Protein AF-0000000069505546 (afdb_homodimer)

Foldseek 3Di:
DPPVVVVVVVVVVPCLVVPPLVVLQDDDQDKDFDCADPVGHQDKFFAPQQQLDADPVRHGGRDIDRIDRPVSGGGHDPPPLSVLRRNPSPSNCCVVVVVVVD/DPPVVVVVVVVPVPCLVVPPLVVLQDDDQDKDFDCADPVGHQDKFFAPQQQLDADPVRHGGRDIDRIDRPVSGGGHDPPPLSVLRRNPSPSNCCVVVVVVVD

Structure (mmCIF, N/CA/C/O backbone):
data_AF-0000000069505546-model_v1
#
loop_
_entity.id
_entity.type
_entity.pdbx_description
1 polymer 'PiggyBac transposable element-derived protein 4 C-terminal zinc-finger domain-containing protein'
#
loop_
_atom_site.group_PDB
_atom_site.id
_atom_site.type_symbol
_atom_site.label_atom_id
_atom_site.label_alt_id
_atom_site.label_comp_id
_atom_site.label_asym_id
_atom_site.label_entity_id
_atom_site.label_seq_id
_atom_site.pdbx_PDB_ins_code
_atom_site.Cartn_x
_atom_site.Cartn_y
_atom_site.Cartn_z
_atom_site.occupancy
_atom_site.B_iso_or_equiv
_atom_site.auth_seq_id
_atom_site.auth_comp_id
_atom_site.auth_asym_id
_atom_site.auth_atom_id
_atom_site.pdbx_PDB_model_num
ATOM 1 N N . MET A 1 1 ? -3.48 46.812 -5.672 1 31.38 1 MET A N 1
ATOM 2 C CA . MET A 1 1 ? -2.91 45.875 -4.715 1 31.38 1 MET A CA 1
ATOM 3 C C . MET A 1 1 ? -3.969 44.906 -4.215 1 31.38 1 MET A C 1
ATOM 5 O O . MET A 1 1 ? -3.666 43.969 -3.443 1 31.38 1 MET A O 1
ATOM 9 N N . ASN A 1 2 ? -5.348 45.156 -4.363 1 36.19 2 ASN A N 1
ATOM 10 C CA . ASN A 1 2 ? -6.41 44.406 -3.695 1 36.19 2 ASN A CA 1
ATOM 11 C C . ASN A 1 2 ? -6.645 43.062 -4.359 1 36.19 2 ASN A C 1
ATOM 13 O O . ASN A 1 2 ? -7.496 42.281 -3.914 1 36.19 2 ASN A O 1
ATOM 17 N N . LEU A 1 3 ? -6.465 42.906 -5.656 1 39.81 3 LEU A N 1
ATOM 18 C CA . LEU A 1 3 ? -6.922 41.719 -6.375 1 39.81 3 LEU A CA 1
ATOM 19 C C . LEU A 1 3 ? -6.125 40.5 -5.953 1 39.81 3 LEU A C 1
ATOM 21 O O . LEU A 1 3 ? -6.617 39.375 -6.047 1 39.81 3 LEU A O 1
ATOM 25 N N . VAL A 1 4 ? -4.871 40.594 -5.512 1 43.88 4 VAL A N 1
ATOM 26 C CA . VAL A 1 4 ? -4.02 39.469 -5.23 1 43.88 4 VAL A CA 1
ATOM 27 C C . VAL A 1 4 ? -4.551 38.719 -4.008 1 43.88 4 VAL A C 1
ATOM 29 O O . VAL A 1 4 ? -4.152 37.562 -3.752 1 43.88 4 VAL A O 1
ATOM 32 N N . GLN A 1 5 ? -5.25 39.375 -3.061 1 41.91 5 GLN A N 1
ATOM 33 C CA . GLN A 1 5 ? -5.602 38.688 -1.829 1 41.91 5 GLN A CA 1
ATOM 34 C C . GLN A 1 5 ? -6.582 37.531 -2.104 1 41.91 5 GLN A C 1
ATOM 36 O O . GLN A 1 5 ? -6.57 36.531 -1.411 1 41.91 5 GLN A O 1
ATOM 41 N N . SER A 1 6 ? -7.562 37.781 -3.033 1 42.91 6 SER A N 1
ATOM 42 C CA . SER A 1 6 ? -8.641 36.781 -3.145 1 42.91 6 SER A CA 1
ATOM 43 C C . SER A 1 6 ? -8.125 35.469 -3.664 1 42.91 6 SER A C 1
ATOM 45 O O . SER A 1 6 ? -8.68 34.406 -3.344 1 42.91 6 SER A O 1
ATOM 47 N N . LEU A 1 7 ? -7.164 35.562 -4.602 1 42.59 7 LEU A N 1
ATOM 48 C CA . LEU A 1 7 ? -6.824 34.25 -5.184 1 42.59 7 LEU A CA 1
ATOM 49 C C . LEU A 1 7 ? -6.031 33.406 -4.195 1 42.59 7 LEU A C 1
ATOM 51 O O . LEU A 1 7 ? -6.098 32.188 -4.238 1 42.59 7 LEU A O 1
ATOM 55 N N . LEU A 1 8 ? -5.227 34.031 -3.301 1 41.75 8 LEU A N 1
ATOM 56 C CA . LEU A 1 8 ? -4.512 33.188 -2.324 1 41.75 8 LEU A CA 1
ATOM 57 C C . LEU A 1 8 ? -5.48 32.531 -1.348 1 41.75 8 LEU A C 1
ATOM 59 O O . LEU A 1 8 ? -5.176 31.5 -0.776 1 41.75 8 LEU A O 1
ATOM 63 N N . GLN A 1 9 ? -6.613 33.281 -0.89 1 40.31 9 GLN A N 1
ATOM 64 C CA . GLN A 1 9 ? -7.555 32.656 0.049 1 40.31 9 GLN A CA 1
ATOM 65 C C . GLN A 1 9 ? -8.109 31.359 -0.493 1 40.31 9 GLN A C 1
ATOM 67 O O . GLN A 1 9 ? -8.344 30.406 0.268 1 40.31 9 GLN A O 1
ATOM 72 N N . THR A 1 10 ? -8.531 31.391 -1.737 1 39.66 10 THR A N 1
ATOM 73 C CA . THR A 1 10 ? -9.195 30.203 -2.246 1 39.66 10 THR A CA 1
ATOM 74 C C . THR A 1 10 ? -8.211 29.047 -2.357 1 39.66 10 THR A C 1
ATOM 76 O O . THR A 1 10 ? -8.578 27.891 -2.135 1 39.66 10 THR A O 1
ATOM 79 N N . TYR A 1 11 ? -6.992 29.297 -2.781 1 41.5 11 TYR A N 1
ATOM 80 C CA . TYR A 1 11 ? -6.148 28.109 -2.854 1 41.5 11 TYR A CA 1
ATOM 81 C C . TYR A 1 11 ? -5.883 27.547 -1.466 1 41.5 11 TYR A C 1
ATOM 83 O O . TYR A 1 11 ? -5.66 26.344 -1.313 1 41.5 11 TYR A O 1
ATOM 91 N N . GLY A 1 12 ? -5.652 28.344 -0.39 1 34.69 12 GLY A N 1
ATOM 92 C CA . GLY A 1 12 ? -5.395 27.906 0.975 1 34.69 12 GLY A CA 1
ATOM 93 C C . GLY A 1 12 ? -6.602 27.266 1.632 1 34.69 12 GLY A C 1
ATOM 94 O O . GLY A 1 12 ? -6.574 26.953 2.826 1 34.69 12 GLY A O 1
ATOM 95 N N . GLU A 1 13 ? -7.82 27.75 1.402 1 39.34 13 GLU A N 1
ATOM 96 C CA . GLU A 1 13 ? -8.836 26.891 1.993 1 39.34 13 GLU A CA 1
ATOM 97 C C . GLU A 1 13 ? -8.555 25.422 1.699 1 39.34 13 GLU A C 1
ATOM 99 O O . GLU A 1 13 ? -8.914 24.906 0.635 1 39.34 13 GLU A O 1
ATOM 104 N N . LYS A 1 14 ? -7.352 25.141 1.626 1 40.38 14 LYS A N 1
ATOM 105 C CA . LYS A 1 14 ? -6.805 23.781 1.573 1 40.38 14 LYS A CA 1
ATOM 106 C C . LYS A 1 14 ? -7.793 22.766 2.141 1 40.38 14 LYS A C 1
ATOM 108 O O . LYS A 1 14 ? -8.477 23.047 3.131 1 40.38 14 LYS A O 1
ATOM 113 N N . LYS A 1 15 ? -8.438 22.031 1.357 1 40.94 15 LYS A N 1
ATOM 114 C CA . LYS A 1 15 ? -9.227 20.812 1.214 1 40.94 15 LYS A CA 1
ATOM 115 C C . LYS A 1 15 ? -8.93 19.828 2.344 1 40.94 15 LYS A C 1
ATOM 117 O O . LYS A 1 15 ? -9.117 18.625 2.186 1 40.94 15 LYS A O 1
ATOM 122 N N . HIS A 1 16 ? -8.258 20.234 3.379 1 42.06 16 HIS A N 1
ATOM 123 C CA . HIS A 1 16 ? -8.305 19.219 4.43 1 42.06 16 HIS A CA 1
ATOM 124 C C . HIS A 1 16 ? -9.742 18.766 4.691 1 42.06 16 HIS A C 1
ATOM 126 O O . HIS A 1 16 ? -10.469 19.406 5.449 1 42.06 16 HIS A O 1
ATOM 132 N N . LEU A 1 17 ? -10.594 18.812 3.766 1 41.97 17 LEU A N 1
ATOM 133 C CA . LEU A 1 17 ? -11.906 18.219 3.963 1 41.97 17 LEU A CA 1
ATOM 134 C C . LEU A 1 17 ? -11.836 17.094 4.992 1 41.97 17 LEU A C 1
ATOM 136 O O . LEU A 1 17 ? -11.07 16.141 4.824 1 41.97 17 LEU A O 1
ATOM 140 N N . GLN A 1 18 ? -11.82 17.453 6.195 1 50 18 GLN A N 1
ATOM 141 C CA . GLN A 1 18 ? -12.062 16.469 7.238 1 50 18 GLN A CA 1
ATOM 142 C C . GLN A 1 18 ? -13.148 15.484 6.82 1 50 18 GLN A C 1
ATOM 144 O O . GLN A 1 18 ? -14.305 15.867 6.613 1 50 18 GLN A O 1
ATOM 149 N N . HIS A 1 19 ? -12.914 14.672 5.793 1 58.12 19 HIS A N 1
ATOM 150 C CA . HIS A 1 19 ? -13.875 13.578 5.641 1 58.12 19 HIS A CA 1
ATOM 151 C C . HIS A 1 19 ? -14.469 13.18 6.984 1 58.12 19 HIS A C 1
ATOM 153 O O . HIS A 1 19 ? -13.766 13.133 7.996 1 58.12 19 HIS A O 1
ATOM 159 N N . PRO A 1 20 ? -15.836 13.375 7.078 1 64 20 PRO A N 1
ATOM 160 C CA . PRO A 1 20 ? -16.359 12.852 8.344 1 64 20 PRO A CA 1
ATOM 161 C C . PRO A 1 20 ? -15.656 11.57 8.789 1 64 20 PRO A C 1
ATOM 163 O O . PRO A 1 20 ? -15.273 10.75 7.953 1 64 20 PRO A O 1
ATOM 166 N N . VAL A 1 21 ? -15.172 11.602 10.023 1 67 21 VAL A N 1
ATOM 167 C CA . VAL A 1 21 ? -14.516 10.469 10.664 1 67 21 VAL A CA 1
ATOM 168 C C . VAL A 1 21 ? -15.172 9.172 10.211 1 67 21 VAL A C 1
ATOM 170 O O . VAL A 1 21 ? -14.484 8.188 9.93 1 67 21 VAL A O 1
ATOM 173 N N . ALA A 1 22 ? -16.469 9.234 9.992 1 71.06 22 ALA A N 1
ATOM 174 C CA . ALA A 1 22 ? -17.188 8.008 9.672 1 71.06 22 ALA A CA 1
ATOM 175 C C . ALA A 1 22 ? -16.828 7.504 8.281 1 71.06 22 ALA A C 1
ATOM 177 O O . ALA A 1 22 ? -16.688 6.293 8.062 1 71.06 22 ALA A O 1
ATOM 178 N N . ASP A 1 23 ? -16.531 8.359 7.402 1 86.69 23 ASP A N 1
ATOM 179 C CA . ASP A 1 23 ? -16.234 7.914 6.043 1 86.69 23 ASP A CA 1
ATOM 180 C C . ASP A 1 23 ? -14.828 7.34 5.945 1 86.69 23 ASP A C 1
ATOM 182 O O . ASP A 1 23 ? -14.594 6.375 5.215 1 86.69 23 ASP A O 1
ATOM 186 N N . ARG A 1 24 ? -14.016 7.82 6.844 1 93 24 ARG A N 1
ATOM 187 C CA . ARG A 1 24 ? -12.625 7.383 6.859 1 93 2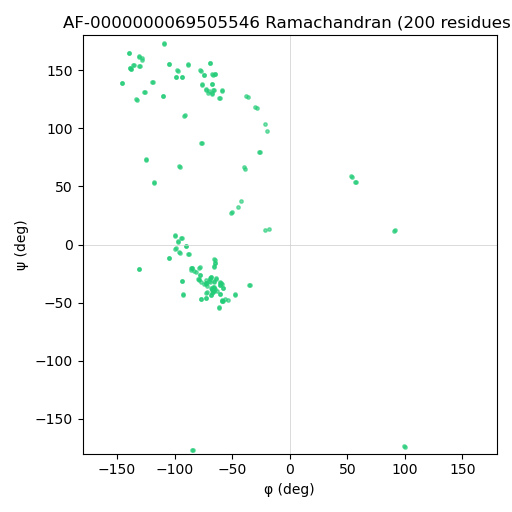4 ARG A CA 1
ATOM 188 C C . ARG A 1 24 ? -12.508 5.949 7.375 1 93 24 ARG A C 1
ATOM 190 O O . ARG A 1 24 ? -11.664 5.184 6.898 1 93 24 ARG A O 1
ATOM 197 N N . LEU A 1 25 ? -13.383 5.648 8.266 1 95.88 25 LEU A N 1
ATOM 198 C CA . LEU A 1 25 ? -13.258 4.387 8.984 1 95.88 25 LEU A CA 1
ATOM 199 C C . LEU A 1 25 ? -14.008 3.271 8.258 1 95.88 25 LEU A C 1
ATOM 201 O O . LEU A 1 25 ? -13.961 2.113 8.68 1 95.88 25 LEU A O 1
ATOM 205 N N . THR A 1 26 ? -14.641 3.688 7.141 1 93.44 26 THR A N 1
ATOM 206 C CA . THR A 1 26 ? -15.391 2.719 6.352 1 93.44 26 THR A CA 1
ATOM 207 C C . THR A 1 26 ? -14.969 2.771 4.887 1 93.44 26 THR A C 1
ATOM 209 O O . THR A 1 26 ? -14.273 3.699 4.469 1 93.44 26 THR A O 1
ATOM 212 N N . GLY A 1 27 ? -15.203 1.791 4.188 1 94 27 GLY A N 1
ATOM 213 C CA . GLY A 1 27 ? -14.875 1.796 2.771 1 94 27 GLY A CA 1
ATOM 214 C C . GLY A 1 27 ? -13.586 1.062 2.453 1 94 27 GLY A C 1
ATOM 215 O O . GLY A 1 27 ? -12.891 0.598 3.357 1 94 27 GLY A O 1
ATOM 216 N N . ARG A 1 28 ? -13.234 1.182 1.172 1 96.12 28 ARG A N 1
ATOM 217 C CA . ARG A 1 28 ? -12.109 0.373 0.719 1 96.12 28 ARG A CA 1
ATOM 218 C C . ARG A 1 28 ? -10.797 1.143 0.84 1 96.12 28 ARG A C 1
ATOM 220 O O . ARG A 1 28 ? -9.781 0.584 1.251 1 96.12 28 ARG A O 1
ATOM 227 N N . HIS A 1 29 ? -10.75 2.414 0.455 1 97.62 29 HIS A N 1
ATOM 228 C CA . HIS A 1 29 ? -9.594 3.297 0.548 1 97.62 29 HIS A CA 1
ATOM 229 C C . HIS A 1 29 ? -8.375 2.676 -0.121 1 97.62 29 HIS A C 1
ATOM 231 O O . HIS A 1 29 ? -7.309 2.572 0.493 1 97.62 29 HIS A O 1
ATOM 237 N N . LEU A 1 30 ? -8.469 2.355 -1.38 1 98.12 30 LEU A N 1
ATOM 238 C CA . LEU A 1 30 ? -7.363 1.743 -2.109 1 98.12 30 LEU A CA 1
ATOM 239 C C . LEU A 1 30 ? -6.297 2.777 -2.451 1 98.12 30 LEU A C 1
ATOM 241 O O . LEU A 1 30 ? -6.621 3.896 -2.859 1 98.12 30 LEU A O 1
ATOM 245 N N . ALA A 1 31 ? -5.074 2.406 -2.293 1 98.56 31 ALA A N 1
ATOM 246 C CA . ALA A 1 31 ? -3.955 3.334 -2.42 1 98.56 31 ALA A CA 1
ATOM 247 C C . ALA A 1 31 ? -3.639 3.613 -3.887 1 98.56 31 ALA A C 1
ATOM 249 O O . ALA A 1 31 ? -3.877 2.768 -4.754 1 98.56 31 ALA A O 1
ATOM 250 N N . SER A 1 32 ? -3.166 4.762 -4.09 1 98.38 32 SER A N 1
ATOM 251 C CA . SER A 1 32 ? -2.639 5.168 -5.391 1 98.38 32 SER A CA 1
ATOM 252 C C . SER A 1 32 ? -1.367 5.996 -5.238 1 98.38 32 SER A C 1
ATOM 254 O O . SER A 1 32 ? -1.035 6.434 -4.133 1 98.38 32 SER A O 1
ATOM 256 N N . HIS A 1 33 ? -0.701 6.125 -6.305 1 98.25 33 HIS A N 1
ATOM 257 C CA . HIS A 1 33 ? 0.396 7.086 -6.328 1 98.25 33 HIS A CA 1
ATOM 258 C C . HIS A 1 33 ? -0.125 8.516 -6.406 1 98.25 33 HIS A C 1
ATOM 260 O O . HIS A 1 33 ? -1.146 8.773 -7.047 1 98.25 33 HIS A O 1
ATOM 266 N N . ILE A 1 34 ? 0.62 9.359 -5.75 1 98.12 34 ILE A N 1
ATOM 267 C CA . ILE A 1 34 ? 0.364 10.781 -5.949 1 98.12 34 ILE A CA 1
ATOM 268 C C . ILE A 1 34 ? 0.696 11.172 -7.387 1 98.12 34 ILE A C 1
ATOM 270 O O . ILE A 1 34 ? 1.752 10.805 -7.91 1 98.12 34 ILE A O 1
ATOM 274 N N . GLU A 1 35 ? -0.207 11.875 -7.934 1 97.19 35 GLU A N 1
ATOM 275 C CA . GLU A 1 35 ? -0.083 12.211 -9.352 1 97.19 35 GLU A CA 1
ATOM 276 C C . GLU A 1 35 ? 1.096 13.156 -9.586 1 97.19 35 GLU A C 1
ATOM 278 O O . GLU A 1 35 ? 1.348 14.055 -8.789 1 97.19 35 GLU A O 1
ATOM 283 N N . ALA A 1 36 ? 1.694 12.953 -10.75 1 97.69 36 ALA A N 1
ATOM 284 C CA . ALA A 1 36 ? 2.838 13.766 -11.148 1 97.69 36 ALA A CA 1
ATOM 285 C C . ALA A 1 36 ? 2.43 15.227 -11.336 1 97.69 36 ALA A C 1
ATOM 287 O O . ALA A 1 36 ? 1.295 15.516 -11.727 1 97.69 36 ALA A O 1
ATOM 288 N N . THR A 1 37 ? 3.324 16.156 -11.023 1 96.88 37 THR A N 1
ATOM 289 C CA . THR A 1 37 ? 3.143 17.578 -11.289 1 96.88 37 THR A CA 1
ATOM 290 C C . THR A 1 37 ? 4.07 18.031 -12.406 1 96.88 37 THR A C 1
ATOM 292 O O . THR A 1 37 ? 4.867 17.25 -12.93 1 96.88 37 THR A O 1
ATOM 295 N N . GLU A 1 38 ? 3.932 19.172 -12.828 1 97.06 38 GLU A N 1
ATOM 296 C CA . GLU A 1 38 ? 4.793 19.75 -13.859 1 97.06 38 GLU A CA 1
ATOM 297 C C . GLU A 1 38 ? 6.254 19.75 -13.422 1 97.06 38 GLU A C 1
ATOM 299 O O . GLU A 1 38 ? 7.152 19.5 -14.234 1 97.06 38 GLU A O 1
ATOM 304 N N . LYS A 1 39 ? 6.461 19.906 -12.266 1 97.06 39 LYS A N 1
ATOM 305 C CA . LYS A 1 39 ? 7.812 20.078 -11.742 1 97.06 39 LYS A CA 1
ATOM 306 C C . LYS A 1 39 ? 8.406 18.75 -11.281 1 97.06 39 LYS A C 1
ATOM 308 O O . LYS A 1 39 ? 9.625 18.578 -11.273 1 97.06 39 LYS A O 1
ATOM 313 N N . LYS A 1 40 ? 7.523 17.906 -10.82 1 97.19 40 LYS A N 1
ATOM 314 C CA . LYS A 1 40 ? 8.016 16.688 -10.203 1 97.19 40 LYS A CA 1
ATOM 315 C C . LYS A 1 40 ? 7.262 15.461 -10.727 1 97.19 40 LYS A C 1
ATOM 317 O O . LYS A 1 40 ? 6.039 15.383 -10.609 1 97.19 40 LYS A O 1
ATOM 322 N N . LYS A 1 41 ? 7.957 14.461 -11.273 1 97.06 41 LYS A N 1
ATOM 323 C CA . LYS A 1 41 ? 7.383 13.258 -11.867 1 97.06 41 LYS A CA 1
ATOM 324 C C . LYS A 1 41 ? 6.82 12.328 -10.797 1 97.06 41 LYS A C 1
ATOM 326 O O . LYS A 1 41 ? 5.781 11.703 -10.992 1 97.06 41 LYS A O 1
ATOM 331 N N . MET A 1 42 ? 7.523 12.172 -9.68 1 97.94 42 MET A N 1
ATOM 332 C CA . MET A 1 42 ? 7.105 11.297 -8.586 1 97.94 42 MET A CA 1
ATOM 333 C C . MET A 1 42 ? 7.039 12.062 -7.27 1 97.94 42 MET A C 1
ATOM 335 O O . MET A 1 42 ? 7.883 11.867 -6.391 1 97.94 42 MET A O 1
ATOM 339 N N . PRO A 1 43 ? 6.039 12.875 -7.172 1 98.31 43 PRO A N 1
ATOM 340 C CA . PRO A 1 43 ? 5.945 13.703 -5.969 1 98.31 43 PRO A CA 1
ATOM 341 C C . PRO A 1 43 ? 5.617 12.891 -4.719 1 98.31 43 PRO A C 1
ATOM 343 O O . PRO A 1 43 ? 5.121 11.766 -4.82 1 98.31 43 PRO A O 1
ATOM 346 N N . ALA A 1 44 ? 5.965 13.391 -3.629 1 98.56 44 ALA A N 1
ATOM 347 C CA . ALA A 1 44 ? 5.648 12.828 -2.316 1 98.56 44 ALA A CA 1
ATOM 348 C C . ALA A 1 44 ? 5.074 13.898 -1.389 1 98.56 44 ALA A C 1
ATOM 350 O O . ALA A 1 44 ? 5.254 15.094 -1.621 1 98.56 44 ALA A O 1
ATOM 351 N N . ARG A 1 45 ? 4.297 13.492 -0.455 1 98.38 45 ARG A N 1
ATOM 352 C CA . ARG A 1 45 ? 3.73 14.352 0.581 1 98.38 45 ARG A CA 1
ATOM 353 C C . ARG A 1 45 ? 3.928 13.742 1.965 1 98.38 45 ARG A C 1
ATOM 355 O O . ARG A 1 45 ? 4.184 12.539 2.09 1 98.38 45 ARG A O 1
ATOM 362 N N . VAL A 1 46 ? 3.801 14.586 2.93 1 98.31 46 VAL A N 1
ATOM 363 C CA . VAL A 1 46 ? 4 14.148 4.305 1 98.31 46 VAL A CA 1
ATOM 364 C C . VAL A 1 46 ? 2.891 13.18 4.707 1 98.31 46 VAL A C 1
ATOM 366 O O . VAL A 1 46 ? 1.716 13.422 4.422 1 98.31 46 VAL A O 1
ATOM 369 N N . CYS A 1 47 ? 3.314 12.062 5.254 1 98.06 47 CYS A N 1
ATOM 370 C CA . CYS A 1 47 ? 2.369 11.125 5.848 1 98.06 47 CYS A CA 1
ATOM 371 C C . CYS A 1 47 ? 1.613 11.766 7.004 1 98.06 47 CYS A C 1
ATOM 373 O O . CYS A 1 47 ? 2.223 12.227 7.973 1 98.06 47 CYS A O 1
ATOM 375 N N . ILE A 1 48 ? 0.327 11.711 6.945 1 97.25 48 ILE A N 1
ATOM 376 C CA . ILE A 1 48 ? -0.498 12.414 7.918 1 97.25 48 ILE A CA 1
ATOM 377 C C . ILE A 1 48 ? -0.298 11.805 9.305 1 97.25 48 ILE A C 1
ATOM 379 O O . ILE A 1 48 ? -0.348 12.516 10.312 1 97.25 48 ILE A O 1
ATOM 383 N N . VAL A 1 49 ? -0.043 10.562 9.414 1 96.31 49 VAL A N 1
ATOM 384 C CA . VAL A 1 49 ? 0.119 9.914 10.711 1 96.31 49 VAL A CA 1
ATOM 385 C C . VAL A 1 49 ? 1.489 10.25 11.289 1 96.31 49 VAL A C 1
ATOM 387 O O . VAL A 1 49 ? 1.597 10.641 12.453 1 96.31 49 VAL A O 1
ATOM 390 N N . CYS A 1 50 ? 2.449 10.125 10.477 1 95.5 50 CYS A N 1
ATOM 391 C CA . CYS A 1 50 ? 3.795 10.43 10.945 1 95.5 50 CYS A CA 1
ATOM 392 C C . CYS A 1 50 ? 3.895 11.883 11.398 1 95.5 50 CYS A C 1
ATOM 394 O O . CYS A 1 50 ? 4.652 12.203 12.312 1 95.5 50 CYS A O 1
ATOM 396 N N . SER A 1 51 ? 3.172 12.703 10.711 1 95.31 51 SER A N 1
ATOM 397 C CA . SER A 1 51 ? 3.236 14.133 11.016 1 95.31 51 SER A CA 1
ATOM 398 C C . SER A 1 51 ? 2.684 14.422 12.406 1 95.31 51 SER A C 1
ATOM 400 O O . SER A 1 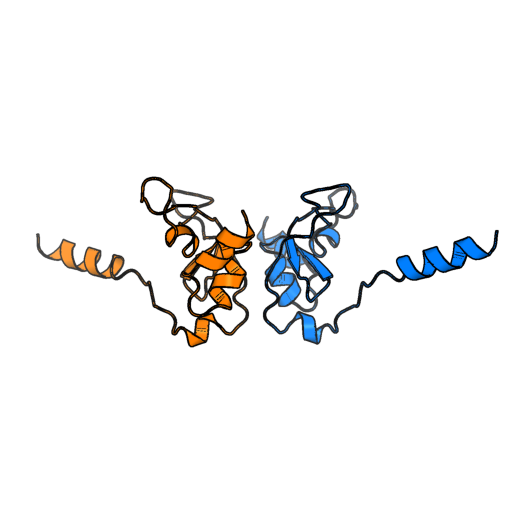51 ? 2.85 15.531 12.922 1 95.31 51 SER A O 1
ATOM 402 N N . LYS A 1 52 ? 2.023 13.477 13 1 94.56 52 LYS A N 1
ATOM 403 C CA . LYS A 1 52 ? 1.482 13.656 14.344 1 94.56 52 LYS A CA 1
ATOM 404 C C . LYS A 1 52 ? 2.51 13.273 15.406 1 94.56 52 LYS A C 1
ATOM 406 O O . LYS A 1 52 ? 2.279 13.469 16.594 1 94.56 52 LYS A O 1
ATOM 411 N N . LYS A 1 53 ? 3.572 12.727 14.953 1 91.69 53 LYS A N 1
ATOM 412 C CA . LYS A 1 53 ? 4.656 12.336 15.852 1 91.69 53 LYS A CA 1
ATOM 413 C C . LYS A 1 53 ? 5.637 13.484 16.062 1 91.69 53 LYS A C 1
ATOM 415 O O . LYS A 1 53 ? 5.742 14.383 15.211 1 91.69 53 LYS A O 1
ATOM 420 N N . PHE A 1 54 ? 6.305 13.445 17.156 1 91.88 54 PHE A N 1
ATOM 421 C CA . PHE A 1 54 ? 7.379 14.383 17.453 1 91.88 54 PHE A CA 1
ATOM 422 C C . PHE A 1 54 ? 8.703 13.648 17.656 1 91.88 54 PHE A C 1
ATOM 424 O O . PHE A 1 54 ? 8.742 12.578 18.266 1 91.88 54 PHE A O 1
ATOM 431 N N . ASP A 1 55 ? 9.672 14.242 17.141 1 89.19 55 ASP A N 1
ATOM 432 C CA . ASP A 1 55 ? 10.984 13.633 17.328 1 89.19 55 ASP A CA 1
ATOM 433 C C . ASP A 1 55 ? 11.594 14.047 18.672 1 89.19 55 ASP A C 1
ATOM 435 O O . ASP A 1 55 ? 10.914 14.641 19.516 1 89.19 55 ASP A O 1
ATOM 439 N N . ASP A 1 56 ? 12.805 13.602 18.906 1 90.38 56 ASP A N 1
ATOM 440 C CA . ASP A 1 56 ? 13.461 13.789 20.188 1 90.38 56 ASP A CA 1
ATOM 441 C C . ASP A 1 56 ? 13.711 15.266 20.469 1 90.38 56 ASP A C 1
ATOM 443 O O . ASP A 1 56 ? 13.953 15.656 21.625 1 90.38 56 ASP A O 1
ATOM 447 N N . LYS A 1 57 ? 13.641 16.156 19.547 1 95.38 57 LYS A N 1
ATOM 448 C CA . LYS A 1 57 ? 13.867 17.594 19.703 1 95.38 57 LYS A CA 1
ATOM 449 C C . LYS A 1 57 ? 12.555 18.344 19.812 1 95.38 57 LYS A C 1
ATOM 451 O O . LYS A 1 57 ? 12.547 19.578 19.891 1 95.38 57 LYS A O 1
ATOM 456 N N . GLY A 1 58 ? 11.508 17.594 19.672 1 92.38 58 GLY A N 1
ATOM 457 C CA . GLY A 1 58 ? 10.211 18.234 19.812 1 92.38 58 GLY A CA 1
ATOM 458 C C . GLY A 1 58 ? 9.648 18.734 18.5 1 92.38 58 GLY A C 1
ATOM 459 O O . GLY A 1 58 ? 8.734 19.562 18.484 1 92.38 58 GLY A O 1
ATOM 460 N N . GLN A 1 59 ? 10.297 18.266 17.516 1 94.62 59 GLN A N 1
ATOM 461 C CA . GLN A 1 59 ? 9.797 18.656 16.203 1 94.62 59 GLN A CA 1
ATOM 462 C C . GLN A 1 59 ? 8.922 17.578 15.602 1 94.62 59 GLN A C 1
ATOM 464 O O . GLN A 1 59 ? 9.156 16.375 15.812 1 94.62 59 GLN A O 1
ATOM 469 N N . ARG A 1 60 ? 8.016 17.969 14.836 1 92.31 60 ARG A N 1
ATOM 470 C CA . ARG A 1 60 ? 7.152 17.016 14.148 1 92.31 60 ARG A CA 1
ATOM 471 C C . ARG A 1 60 ? 7.938 16.219 13.109 1 92.31 60 ARG A C 1
ATOM 473 O O . ARG A 1 60 ? 8.789 16.781 12.406 1 92.31 60 ARG A O 1
ATOM 480 N N . VAL A 1 61 ? 7.609 14.945 13.102 1 94.56 61 VAL A N 1
ATOM 481 C CA . VAL A 1 61 ? 8.219 14.078 12.102 1 94.56 61 VAL A CA 1
ATOM 482 C C . VAL A 1 61 ? 7.621 14.375 10.727 1 94.56 61 VAL A C 1
ATOM 484 O O . VAL A 1 61 ? 6.402 14.508 10.586 1 94.56 61 VAL A O 1
ATOM 487 N N . ARG A 1 62 ? 8.492 14.508 9.695 1 95.19 62 ARG A N 1
ATOM 488 C CA . ARG A 1 62 ? 8.039 14.805 8.336 1 95.19 62 ARG A CA 1
ATOM 489 C C . ARG A 1 62 ? 8.406 13.68 7.379 1 95.19 62 ARG A C 1
ATOM 491 O O . ARG A 1 62 ? 8.984 13.922 6.32 1 95.19 62 ARG A O 1
ATOM 498 N N . LYS A 1 63 ? 8 12.539 7.754 1 97.31 63 LYS A N 1
ATOM 499 C CA . LYS A 1 63 ? 8.18 11.414 6.836 1 97.31 63 LYS A CA 1
ATOM 500 C C . LYS A 1 63 ? 7.242 11.523 5.641 1 97.31 63 LYS A C 1
ATOM 502 O O . LYS A 1 63 ? 6.039 11.727 5.805 1 97.31 63 LYS A O 1
ATOM 507 N N . GLU A 1 64 ? 7.805 11.367 4.434 1 98.38 64 GLU A N 1
ATOM 508 C CA . GLU A 1 64 ? 7.008 11.539 3.221 1 98.38 64 GLU A CA 1
ATOM 509 C C . GLU A 1 64 ? 6.676 10.188 2.59 1 98.38 64 GLU A C 1
ATOM 511 O O . GLU A 1 64 ? 7.379 9.203 2.814 1 98.38 64 GLU A O 1
ATOM 516 N N . SER A 1 65 ? 5.648 10.211 1.88 1 98.5 65 SER A N 1
ATOM 517 C CA . SER A 1 65 ? 5.195 9.039 1.137 1 98.5 65 SER A CA 1
ATOM 518 C C . SER A 1 65 ? 4.773 9.414 -0.28 1 98.5 65 SER A C 1
ATOM 520 O O . SER A 1 65 ? 4.305 10.523 -0.521 1 98.5 65 SER A O 1
ATOM 522 N N . ARG A 1 66 ? 4.863 8.445 -1.133 1 98.44 66 ARG A N 1
ATOM 523 C CA . ARG A 1 66 ? 4.395 8.625 -2.504 1 98.44 66 ARG A CA 1
ATOM 524 C C . ARG A 1 66 ? 2.973 8.094 -2.666 1 98.44 66 ARG A C 1
ATOM 526 O O . ARG A 1 66 ? 2.346 8.297 -3.709 1 98.44 66 ARG A O 1
ATOM 533 N N . PHE A 1 67 ? 2.48 7.473 -1.66 1 98.75 67 PHE A N 1
ATOM 534 C CA . PHE A 1 67 ? 1.162 6.855 -1.718 1 98.75 67 PHE A CA 1
ATOM 535 C C . PHE A 1 67 ? 0.112 7.754 -1.078 1 98.75 67 PHE A C 1
ATOM 537 O O . PHE A 1 67 ? 0.376 8.398 -0.06 1 98.75 67 PHE A O 1
ATOM 544 N N . GLU A 1 68 ? -1.026 7.719 -1.664 1 98.62 68 GLU A N 1
ATOM 545 C CA . GLU A 1 68 ? -2.123 8.5 -1.098 1 98.62 68 GLU A CA 1
ATOM 546 C C . GLU A 1 68 ? -3.432 7.715 -1.128 1 98.62 68 GLU A C 1
ATOM 548 O O . GLU A 1 68 ? -3.578 6.77 -1.906 1 98.62 68 GLU A O 1
ATOM 553 N N . CYS A 1 69 ? -4.27 8.016 -0.223 1 98.31 69 CYS A N 1
ATOM 554 C CA . CYS A 1 69 ? -5.695 7.727 -0.368 1 98.31 69 CYS A CA 1
ATOM 555 C C . CYS A 1 69 ? -6.426 8.906 -0.992 1 98.31 69 CYS A C 1
ATOM 557 O O . CYS A 1 69 ? -6.602 9.945 -0.349 1 98.31 69 CYS A O 1
ATOM 559 N N . LYS A 1 70 ? -6.848 8.703 -2.176 1 96.69 70 LYS A N 1
ATOM 560 C CA . LYS A 1 70 ? -7.512 9.789 -2.893 1 96.69 70 LYS A CA 1
ATOM 561 C C . LYS A 1 70 ? -8.836 10.156 -2.234 1 96.69 70 LYS A C 1
ATOM 563 O O . LYS A 1 70 ? -9.211 11.328 -2.188 1 96.69 70 LYS A O 1
ATOM 568 N N . GLN A 1 71 ? -9.484 9.164 -1.751 1 95.56 71 GLN A N 1
ATOM 569 C CA . GLN A 1 71 ? -10.789 9.367 -1.135 1 95.56 71 GLN A CA 1
ATOM 570 C C . GLN A 1 71 ? -10.688 10.305 0.067 1 95.56 71 GLN A C 1
ATOM 572 O O . GLN A 1 71 ? -11.586 11.117 0.303 1 95.56 71 GLN A O 1
ATOM 577 N N . CYS A 1 72 ? -9.633 10.266 0.738 1 96.75 72 CYS A N 1
ATOM 578 C CA . CYS A 1 72 ? -9.453 11.07 1.943 1 96.75 72 CYS A CA 1
ATOM 579 C C . CYS A 1 72 ? -8.531 12.25 1.68 1 96.75 72 CYS A C 1
ATOM 581 O O . CYS A 1 72 ? -8.336 13.102 2.551 1 96.75 72 CYS A O 1
ATOM 583 N N . ASN A 1 73 ? -7.906 12.258 0.619 1 96.56 73 ASN A N 1
ATOM 584 C CA . ASN A 1 73 ? -6.941 13.281 0.227 1 96.56 73 ASN A CA 1
ATOM 585 C C . ASN A 1 73 ? -5.82 13.422 1.256 1 96.56 73 ASN A C 1
ATOM 587 O O . ASN A 1 73 ? -5.535 14.523 1.72 1 96.56 73 ASN A O 1
ATOM 591 N N . VAL A 1 74 ? -5.211 12.32 1.542 1 97.94 74 VAL A N 1
ATOM 592 C CA . VAL A 1 74 ? -4.074 12.297 2.457 1 97.94 74 VAL A CA 1
ATOM 593 C C . VAL A 1 74 ? -2.992 11.367 1.913 1 97.94 74 VAL A C 1
ATOM 595 O O . VAL A 1 74 ? -3.287 10.414 1.188 1 97.94 74 VAL A O 1
ATOM 598 N N . ALA A 1 75 ? -1.724 11.672 2.258 1 98.56 75 ALA A N 1
ATOM 599 C CA . ALA A 1 75 ? -0.615 10.75 2.031 1 98.56 75 ALA A CA 1
ATOM 600 C C . ALA A 1 75 ? -0.352 9.891 3.268 1 98.56 75 ALA A C 1
ATOM 602 O O . ALA A 1 75 ? -0.492 10.367 4.398 1 98.56 75 ALA A O 1
ATOM 603 N N . LEU A 1 76 ? 0.024 8.633 2.988 1 98.44 76 LEU A N 1
ATOM 604 C CA . LEU A 1 76 ? 0.219 7.68 4.074 1 98.44 76 LEU A CA 1
ATOM 6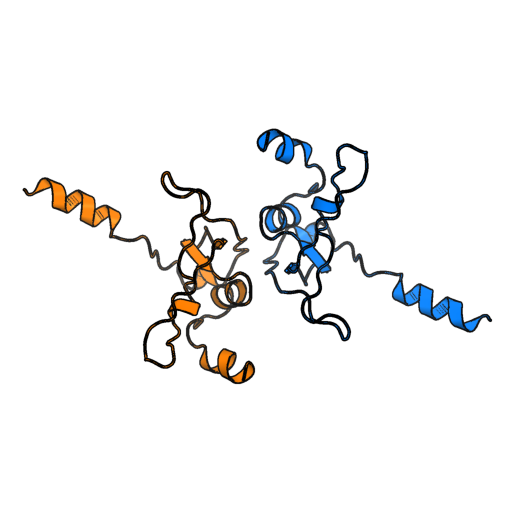05 C C . LEU A 1 76 ? 1.348 6.707 3.746 1 98.44 76 LEU A C 1
ATOM 607 O O . LEU A 1 76 ? 1.463 6.242 2.609 1 98.44 76 LEU A O 1
ATOM 611 N N . CYS A 1 77 ? 2.135 6.441 4.727 1 98.12 77 CYS A N 1
ATOM 612 C CA . CYS A 1 77 ? 2.916 5.215 4.605 1 98.12 77 CYS A CA 1
ATOM 613 C C . CYS A 1 77 ? 2.008 4 4.449 1 98.12 77 CYS A C 1
ATOM 615 O O . CYS A 1 77 ? 1.029 3.855 5.188 1 98.12 77 CYS A O 1
ATOM 617 N N . ILE A 1 78 ? 2.367 3.221 3.498 1 98.69 78 ILE A N 1
ATOM 618 C CA . ILE A 1 78 ? 1.517 2.068 3.225 1 98.69 78 ILE A CA 1
ATOM 619 C C . ILE A 1 78 ? 1.408 1.198 4.477 1 98.69 78 ILE A C 1
ATOM 621 O O . ILE A 1 78 ? 0.314 0.764 4.844 1 98.69 78 ILE A O 1
ATOM 625 N N . VAL A 1 79 ? 2.529 0.896 5.105 1 97.56 79 VAL A N 1
ATOM 626 C CA . VAL A 1 79 ? 2.564 0.14 6.355 1 97.56 79 VAL A CA 1
ATOM 627 C C . VAL A 1 79 ? 3.369 0.907 7.402 1 97.56 79 VAL A C 1
ATOM 629 O O . VAL A 1 79 ? 4.469 1.389 7.117 1 97.56 79 VAL A O 1
ATOM 632 N N . PRO A 1 80 ? 2.777 1.016 8.547 1 96.31 80 PRO A N 1
ATOM 633 C CA . PRO A 1 80 ? 1.474 0.519 8.992 1 96.31 80 PRO A CA 1
ATOM 634 C C . PRO A 1 80 ? 0.39 1.595 8.969 1 96.31 80 PRO A C 1
ATOM 636 O O . PRO A 1 80 ? -0.732 1.357 9.422 1 96.31 80 PRO A O 1
ATOM 639 N N . PHE A 1 81 ? 0.688 2.639 8.469 1 97.56 81 PHE A N 1
ATOM 640 C CA . PHE A 1 81 ? -0.11 3.814 8.789 1 97.56 81 PHE A CA 1
ATOM 641 C C . PHE A 1 81 ? -1.332 3.908 7.887 1 97.56 81 PHE A C 1
ATOM 643 O O . PHE A 1 81 ? -2.338 4.516 8.25 1 97.56 81 PHE A O 1
ATOM 650 N N . TYR A 1 82 ? -1.374 3.256 6.707 1 98.25 82 TYR A N 1
ATOM 651 C CA . TYR A 1 82 ? -2.559 3.211 5.859 1 98.25 82 TYR A CA 1
ATOM 652 C C . TYR A 1 82 ? -3.725 2.551 6.586 1 98.25 82 TYR A C 1
ATOM 654 O O . TYR A 1 82 ? -4.844 3.07 6.574 1 98.25 82 TYR A O 1
ATOM 662 N N . GLU A 1 83 ? -3.373 1.522 7.234 1 97.88 83 GLU A N 1
ATOM 663 C CA . GLU A 1 83 ? -4.387 0.807 8 1 97.88 83 GLU A CA 1
ATOM 664 C C . GLU A 1 83 ? -4.797 1.593 9.242 1 97.88 83 GLU A C 1
ATOM 666 O O . GLU A 1 83 ? -5.988 1.753 9.523 1 97.88 83 GLU A O 1
ATOM 671 N N . ARG A 1 84 ? -3.889 2.066 9.922 1 96.31 84 ARG A N 1
ATOM 672 C CA . ARG A 1 84 ? -4.195 2.771 11.164 1 96.31 84 ARG A CA 1
ATOM 673 C C . ARG A 1 84 ? -5.117 3.957 10.906 1 96.31 84 ARG A C 1
ATOM 675 O O . ARG A 1 84 ? -6.113 4.141 11.609 1 96.31 84 ARG A O 1
ATOM 682 N N . TYR A 1 85 ? -4.758 4.711 9.961 1 96.88 85 TYR A N 1
ATOM 683 C CA . TYR A 1 85 ? -5.547 5.895 9.633 1 96.88 85 TYR A CA 1
ATOM 684 C C . TYR A 1 85 ? -6.984 5.512 9.297 1 96.88 85 TYR A C 1
ATOM 686 O O . TYR A 1 85 ? -7.926 6.215 9.688 1 96.88 85 TYR A O 1
ATOM 694 N N . HIS A 1 86 ? -7.215 4.438 8.648 1 97.81 86 HIS A N 1
ATOM 695 C CA . HIS A 1 86 ? -8.523 4.09 8.102 1 97.81 86 HIS A CA 1
ATOM 696 C C . HIS A 1 86 ? -9.281 3.148 9.031 1 97.81 86 HIS A C 1
ATOM 698 O O . HIS A 1 86 ? -10.406 2.744 8.734 1 97.81 86 HIS A O 1
ATOM 704 N N . THR A 1 87 ? -8.695 2.84 10.164 1 96.56 87 THR A N 1
ATOM 705 C CA . THR A 1 87 ? -9.406 1.902 11.023 1 96.56 87 THR A CA 1
ATOM 706 C C . THR A 1 87 ? -9.492 2.43 12.453 1 96.56 87 THR A C 1
ATOM 708 O O . THR A 1 87 ? -10.297 1.948 13.258 1 96.56 87 THR A O 1
ATOM 711 N N . 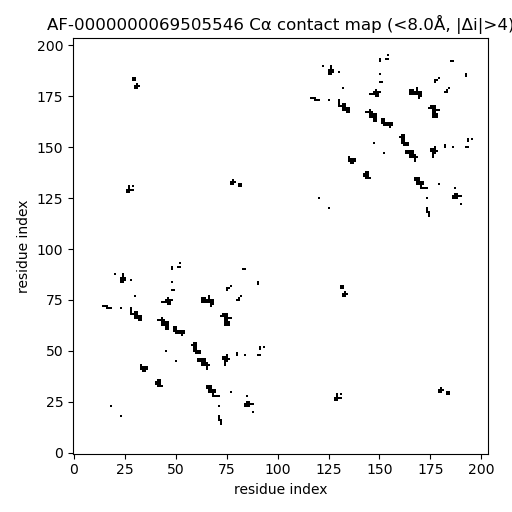VAL A 1 88 ? -8.648 3.324 12.812 1 95.12 88 VAL A N 1
ATOM 712 C CA . VAL A 1 88 ? -8.578 3.795 14.195 1 95.12 88 VAL A CA 1
ATOM 713 C C . VAL A 1 88 ? -9.094 5.23 14.281 1 95.12 88 VAL A C 1
ATOM 715 O O . VAL A 1 88 ? -8.625 6.109 13.547 1 95.12 88 VAL A O 1
ATOM 718 N N . GLN A 1 89 ? -10 5.547 15.133 1 93.38 89 GLN A N 1
ATOM 719 C CA . GLN A 1 89 ? -10.586 6.875 15.281 1 93.38 89 GLN A CA 1
ATOM 720 C C . GLN A 1 89 ? -9.531 7.902 15.672 1 93.38 89 GLN A C 1
ATOM 722 O O . GLN A 1 89 ? -9.391 8.938 15.016 1 93.38 89 GLN A O 1
ATOM 727 N N . ASP A 1 90 ? -8.852 7.59 16.75 1 92.56 90 ASP A N 1
ATOM 728 C CA . ASP A 1 90 ? -7.781 8.469 17.219 1 92.56 90 ASP A CA 1
ATOM 729 C C . ASP A 1 90 ? -6.422 8 16.703 1 92.56 90 ASP A C 1
ATOM 731 O O . ASP A 1 90 ? -5.535 7.672 17.5 1 92.56 90 ASP A O 1
ATOM 735 N N . PHE A 1 91 ? -6.285 8.102 15.43 1 94.06 91 PHE A N 1
ATOM 736 C CA . PHE A 1 91 ? -5.117 7.523 14.773 1 94.06 91 PHE A CA 1
ATOM 737 C C . PHE A 1 91 ? -3.842 8.234 15.211 1 94.06 91 PHE A C 1
ATOM 739 O O . PHE A 1 91 ? -2.74 7.711 15.031 1 94.06 91 PHE A O 1
ATOM 746 N N . TRP A 1 92 ? -3.857 9.438 15.773 1 91 92 TRP A N 1
ATOM 747 C CA . TRP A 1 92 ? -2.709 10.25 16.156 1 91 92 TRP A CA 1
ATOM 748 C C . TRP A 1 92 ? -2.111 9.758 17.469 1 91 92 TRP A C 1
ATOM 750 O O . TRP A 1 92 ? -1 10.141 17.844 1 9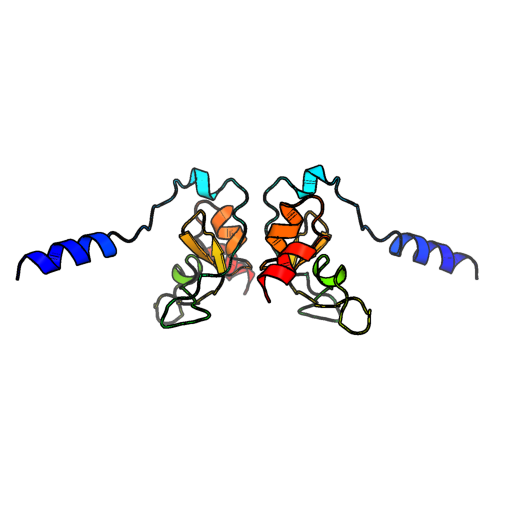1 92 TRP A O 1
ATOM 760 N N . ASP A 1 93 ? -2.928 9.016 18.219 1 88.25 93 ASP A N 1
ATOM 761 C CA . ASP A 1 93 ? -2.439 8.5 19.5 1 88.25 93 ASP A CA 1
ATOM 762 C C . ASP A 1 93 ? -1.508 7.305 19.281 1 88.25 93 ASP A C 1
ATOM 764 O O . ASP A 1 93 ? -1.951 6.156 19.281 1 88.25 93 ASP A O 1
ATOM 768 N N . LEU A 1 94 ? -0.285 7.578 19.094 1 80.44 94 LEU A N 1
ATOM 769 C CA . LEU A 1 94 ? 0.683 6.555 18.719 1 80.44 94 LEU A CA 1
ATOM 770 C C . LEU A 1 94 ? 1.389 5.996 19.953 1 80.44 94 LEU A C 1
ATOM 772 O O . LEU A 1 94 ? 2.426 5.344 19.844 1 80.44 94 LEU A O 1
ATOM 776 N N . LEU A 1 95 ? 0.935 6.418 21.047 1 70.81 95 LEU A N 1
ATOM 777 C CA . LEU A 1 95 ? 1.543 5.961 22.281 1 70.81 95 LEU A CA 1
ATOM 778 C C . LEU A 1 95 ? 1.729 4.445 22.281 1 70.81 95 LEU A C 1
ATOM 780 O O . LEU A 1 95 ? 2.766 3.941 22.719 1 70.81 95 LEU A O 1
ATOM 784 N N . PHE A 1 96 ? 0.771 3.752 21.828 1 59.03 96 PHE A N 1
ATOM 785 C CA . PHE A 1 96 ? 0.867 2.297 21.875 1 59.03 96 PHE A CA 1
ATOM 786 C C . PHE A 1 96 ? 1.735 1.769 20.75 1 59.03 96 PHE A C 1
ATOM 788 O O . PHE A 1 96 ? 2.379 0.726 20.891 1 59.03 96 PHE A O 1
ATOM 795 N N . TYR A 1 97 ? 1.81 2.402 19.609 1 61.72 97 TYR A N 1
ATOM 796 C CA . TYR A 1 97 ? 2.605 1.927 18.484 1 61.72 97 TYR A CA 1
ATOM 797 C C . TYR A 1 97 ? 4.094 2.023 18.797 1 61.72 97 TYR A C 1
ATOM 799 O O . TYR A 1 97 ? 4.867 1.132 18.438 1 61.72 97 TYR A O 1
ATOM 807 N N . TYR A 1 98 ? 4.469 3.09 19.359 1 60.97 98 TYR A N 1
ATOM 808 C CA . TYR A 1 98 ? 5.875 3.283 19.703 1 60.97 98 TYR A CA 1
ATOM 809 C C . TYR A 1 98 ? 6.281 2.404 20.875 1 60.97 98 TYR A C 1
ATOM 811 O O . TYR A 1 98 ? 7.434 1.978 20.969 1 60.97 98 TYR A O 1
ATOM 819 N N . SER A 1 99 ? 5.348 2.271 21.719 1 53.56 99 SER A N 1
ATOM 820 C CA . SER A 1 99 ? 5.738 1.424 22.844 1 53.56 99 SER A CA 1
ATOM 821 C C . SER A 1 99 ? 6.02 -0.004 22.391 1 53.56 99 SER A C 1
ATOM 823 O O . SER A 1 99 ? 6.832 -0.706 23 1 53.56 99 SER A O 1
ATOM 825 N N . SER A 1 100 ? 5.363 -0.384 21.359 1 46.38 100 SER A N 1
ATOM 826 C CA . SER A 1 100 ? 5.57 -1.762 20.922 1 46.38 100 SER A CA 1
ATOM 827 C C . SER A 1 100 ? 6.781 -1.871 20 1 46.38 100 SER A C 1
ATOM 829 O O . SER A 1 100 ? 7.223 -2.977 19.672 1 46.38 100 SER A O 1
ATOM 831 N N . GLN A 1 101 ? 7.152 -0.839 19.422 1 42.62 101 GLN A N 1
ATOM 832 C CA . GLN A 1 101 ? 8.328 -0.929 18.562 1 42.62 101 GLN A CA 1
ATOM 833 C C . GLN A 1 101 ? 9.617 -0.853 19.375 1 42.62 101 GLN A C 1
ATOM 835 O O . GLN A 1 101 ? 10.695 -1.183 18.875 1 42.62 101 GLN A O 1
ATOM 840 N N . TYR A 1 102 ? 9.625 -0.292 20.516 1 36.22 102 TYR A N 1
ATOM 841 C CA . TYR A 1 102 ? 10.758 -0.416 21.422 1 36.22 102 TYR A CA 1
ATOM 842 C C . TYR A 1 102 ? 10.562 -1.575 22.391 1 36.22 102 TYR A C 1
ATOM 844 O O . TYR A 1 102 ? 9.445 -1.836 22.828 1 36.22 102 TYR A O 1
ATOM 852 N N . MET B 1 1 ? 9.773 -45.375 4.625 1 31.39 1 MET B N 1
ATOM 853 C CA . MET B 1 1 ? 9.781 -44.438 3.527 1 31.39 1 MET B CA 1
ATOM 854 C C . MET B 1 1 ? 8.43 -43.75 3.396 1 31.39 1 MET B C 1
ATOM 856 O O . MET B 1 1 ? 8.289 -42.75 2.65 1 31.39 1 MET B O 1
ATOM 860 N N . ASN B 1 2 ? 7.254 -44.312 3.943 1 36.88 2 ASN B N 1
ATOM 861 C CA . ASN B 1 2 ? 5.898 -43.844 3.65 1 36.88 2 ASN B CA 1
ATOM 862 C C . ASN B 1 2 ? 5.559 -42.594 4.426 1 36.88 2 ASN B C 1
ATOM 864 O O . ASN B 1 2 ? 4.473 -42.031 4.262 1 36.88 2 ASN B O 1
ATOM 868 N N . LEU B 1 3 ? 6.113 -42.375 5.605 1 40.72 3 LEU B N 1
ATOM 869 C CA . LEU B 1 3 ? 5.625 -41.312 6.48 1 40.72 3 LEU B CA 1
ATOM 870 C C . LEU B 1 3 ? 5.945 -39.938 5.902 1 40.72 3 LEU B C 1
ATOM 872 O O . LEU B 1 3 ? 5.242 -38.969 6.18 1 40.72 3 LEU B O 1
ATOM 876 N N . VAL B 1 4 ? 7.012 -39.781 5.117 1 44.22 4 VAL B N 1
ATOM 877 C CA . VAL B 1 4 ? 7.445 -38.469 4.652 1 44.22 4 VAL B CA 1
ATOM 878 C C . VAL B 1 4 ? 6.434 -37.906 3.646 1 44.22 4 VAL B C 1
ATOM 880 O O . VAL B 1 4 ? 6.434 -36.719 3.352 1 44.22 4 VAL B O 1
ATOM 883 N N . GLN B 1 5 ? 5.715 -38.781 2.883 1 42.38 5 GLN B N 1
ATOM 884 C CA . GLN B 1 5 ? 4.867 -38.25 1.828 1 42.38 5 GLN B CA 1
ATOM 885 C C . GLN B 1 5 ? 3.748 -37.375 2.41 1 42.38 5 GLN B C 1
ATOM 887 O O . GLN B 1 5 ? 3.328 -36.406 1.797 1 42.38 5 GLN B O 1
ATOM 892 N N . SER B 1 6 ? 3.17 -37.844 3.562 1 43.84 6 SER B N 1
ATOM 893 C CA . SER B 1 6 ? 1.969 -37.156 4.027 1 43.84 6 SER B CA 1
ATOM 894 C C . SER B 1 6 ? 2.275 -35.719 4.43 1 43.84 6 SER B C 1
ATOM 896 O O . SER B 1 6 ? 1.433 -34.812 4.27 1 43.84 6 SER B O 1
ATOM 898 N N . LEU B 1 7 ? 3.451 -35.531 5.051 1 43.91 7 LEU B N 1
ATOM 899 C CA . LEU B 1 7 ? 3.639 -34.188 5.551 1 43.91 7 LEU B CA 1
ATOM 900 C C . LEU B 1 7 ? 3.904 -33.219 4.406 1 43.91 7 LEU B C 1
ATOM 902 O O . LEU B 1 7 ? 3.52 -32.031 4.477 1 43.91 7 LEU B O 1
ATOM 906 N N . LEU B 1 8 ? 4.582 -33.656 3.318 1 42.69 8 LEU B N 1
ATOM 907 C CA . LEU B 1 8 ? 4.785 -32.75 2.199 1 42.69 8 LEU B CA 1
ATOM 908 C C . LEU B 1 8 ? 3.461 -32.406 1.519 1 42.69 8 LEU B C 1
ATOM 910 O O . LEU B 1 8 ? 3.309 -31.328 0.933 1 42.69 8 LEU B O 1
ATOM 914 N N . GLN B 1 9 ? 2.488 -33.406 1.337 1 41.12 9 GLN B N 1
ATOM 915 C CA . GLN B 1 9 ? 1.212 -33.125 0.697 1 41.12 9 GLN B CA 1
ATOM 916 C C . GLN B 1 9 ? 0.505 -31.953 1.394 1 41.12 9 GLN B C 1
ATOM 918 O O . GLN B 1 9 ? -0.156 -31.141 0.743 1 41.12 9 GLN B O 1
ATOM 923 N N . THR B 1 10 ? 0.46 -32.031 2.723 1 39.34 10 THR B N 1
ATOM 924 C CA . THR B 1 10 ? -0.294 -31 3.432 1 39.34 10 THR B CA 1
ATOM 925 C C . THR B 1 10 ? 0.384 -29.641 3.295 1 39.34 10 THR B C 1
ATOM 927 O O . THR B 1 10 ? -0.288 -28.609 3.256 1 39.34 10 THR B O 1
ATOM 930 N N . TYR B 1 11 ? 1.692 -29.578 3.326 1 41.47 11 TYR B N 1
ATOM 931 C CA . TYR B 1 11 ? 2.248 -28.234 3.158 1 41.47 11 TYR B CA 1
ATOM 932 C C . TYR B 1 11 ? 1.977 -27.703 1.757 1 41.47 11 TYR B C 1
ATOM 934 O O . TYR B 1 11 ? 1.851 -26.5 1.56 1 41.47 11 TYR B O 1
ATOM 942 N N . GLY B 1 12 ? 2.084 -28.484 0.637 1 34.38 12 GLY B N 1
ATOM 943 C CA . GLY B 1 12 ? 1.824 -28.109 -0.743 1 34.38 12 GLY B CA 1
ATOM 944 C C . GLY B 1 12 ? 0.36 -27.812 -1.019 1 34.38 12 GLY B C 1
ATOM 945 O O . GLY B 1 12 ? -0.027 -27.578 -2.166 1 34.38 12 GLY B O 1
ATOM 946 N N . GLU B 1 13 ? -0.574 -28.625 -0.471 1 39.75 13 GLU B N 1
ATOM 947 C CA . GLU B 1 13 ? -1.908 -28.094 -0.738 1 39.75 13 GLU B CA 1
ATOM 948 C C . GLU B 1 13 ? -1.952 -26.578 -0.539 1 39.75 13 GLU B C 1
ATOM 950 O O . GLU B 1 13 ? -2.047 -26.109 0.593 1 39.75 13 GLU B O 1
ATOM 955 N N . LYS B 1 14 ? -0.94 -26 -0.911 1 41.62 14 LYS B N 1
ATOM 956 C CA . LYS B 1 14 ? -0.802 -24.547 -1.079 1 41.62 14 LYS B CA 1
ATOM 957 C C . LYS B 1 14 ? -2.166 -23.875 -1.203 1 41.62 14 LYS B C 1
ATOM 959 O O . LYS B 1 14 ? -3.049 -24.375 -1.904 1 41.62 14 LYS B O 1
ATOM 964 N N . LYS B 1 15 ? -2.672 -23.359 -0.204 1 41.69 15 LYS B N 1
ATOM 965 C CA . LYS B 1 15 ? -3.645 -22.375 0.269 1 41.69 15 LYS B CA 1
ATOM 966 C C . LYS B 1 15 ? -4.008 -21.391 -0.834 1 41.69 15 LYS B C 1
ATOM 968 O O . LYS B 1 15 ? -4.375 -20.25 -0.553 1 41.69 15 LYS B O 1
ATOM 973 N N . HIS B 1 16 ? -3.652 -21.672 -2.068 1 42.59 16 HIS B N 1
ATOM 974 C CA . HIS B 1 16 ? -4.297 -20.75 -2.99 1 42.59 16 HIS B CA 1
ATOM 975 C C . HIS B 1 16 ? -5.801 -20.672 -2.744 1 42.59 16 HIS B C 1
ATOM 977 O O . HIS B 1 16 ? -6.559 -21.5 -3.268 1 42.59 16 HIS B O 1
ATOM 983 N N . LEU B 1 17 ? -6.246 -20.906 -1.615 1 42.78 17 LEU B N 1
ATOM 984 C CA . LEU B 1 17 ? -7.66 -20.672 -1.358 1 42.78 17 LEU B CA 1
ATOM 985 C C . LEU B 1 17 ? -8.211 -19.609 -2.305 1 42.78 17 LEU B C 1
ATOM 987 O O . LEU B 1 17 ? -7.699 -18.484 -2.344 1 42.78 17 LEU B O 1
ATOM 991 N N . GLN B 1 18 ? -8.484 -20.016 -3.471 1 50.94 18 GLN B N 1
ATOM 992 C CA . GLN B 1 18 ? -9.273 -19.156 -4.352 1 50.94 18 GLN B CA 1
ATOM 993 C C . GLN B 1 18 ? -10.383 -18.453 -3.586 1 50.94 18 GLN B C 1
ATOM 995 O O . GLN B 1 18 ? -11.281 -19.109 -3.049 1 50.94 18 GLN B O 1
ATOM 1000 N N . HIS B 1 19 ? -10.039 -17.547 -2.656 1 58.62 19 HIS B N 1
ATOM 1001 C CA . HIS B 1 19 ? -11.141 -16.734 -2.168 1 58.62 19 HIS B CA 1
ATOM 1002 C C . HIS B 1 19 ? -12.211 -16.547 -3.238 1 58.62 19 HIS B C 1
ATOM 1004 O O . HIS B 1 19 ? -11.891 -16.375 -4.414 1 58.62 19 HIS B O 1
ATOM 1010 N N . PRO B 1 20 ? -13.445 -17.047 -2.916 1 64.12 20 PRO B N 1
ATOM 1011 C CA . PRO B 1 20 ? -14.453 -16.734 -3.934 1 64.12 20 PRO B CA 1
ATOM 1012 C C . PRO B 1 20 ? -14.281 -15.344 -4.523 1 64.12 20 PRO B C 1
ATOM 1014 O O . PRO B 1 20 ? -13.875 -14.414 -3.82 1 64.12 20 PRO B O 1
ATOM 1017 N N . VAL B 1 21 ? -14.234 -15.305 -5.84 1 67.31 21 VAL B N 1
ATOM 1018 C CA . VAL B 1 21 ? -14.125 -14.078 -6.613 1 67.31 21 VAL B CA 1
ATOM 1019 C C . VAL B 1 21 ? -14.914 -12.961 -5.93 1 67.31 21 VAL B C 1
ATOM 1021 O O . VAL B 1 21 ? -14.445 -11.82 -5.844 1 67.31 21 VAL B O 1
ATOM 1024 N N . ALA B 1 22 ? -16.031 -13.336 -5.32 1 71.38 22 ALA B N 1
ATOM 1025 C CA . ALA B 1 22 ? -16.891 -12.32 -4.742 1 71.38 22 ALA B CA 1
ATOM 1026 C C . ALA B 1 22 ? -16.25 -11.672 -3.521 1 71.38 22 ALA B C 1
ATOM 1028 O O . ALA B 1 22 ? -16.359 -10.461 -3.32 1 71.38 22 ALA B O 1
ATOM 1029 N N . ASP B 1 23 ? -15.5 -12.375 -2.809 1 86.75 23 ASP B N 1
ATOM 1030 C CA . ASP B 1 23 ? -14.914 -11.812 -1.596 1 86.75 23 ASP B CA 1
ATOM 1031 C C . ASP B 1 23 ? -13.734 -10.906 -1.927 1 86.75 23 ASP B C 1
ATOM 1033 O O . ASP B 1 23 ? -13.531 -9.875 -1.275 1 86.75 23 ASP B O 1
ATOM 1037 N N . ARG B 1 24 ? -13.148 -11.203 -3.053 1 93.12 24 ARG B N 1
ATOM 1038 C CA . ARG B 1 24 ? -11.984 -10.438 -3.488 1 93.12 24 ARG B CA 1
ATOM 1039 C C . ARG B 1 24 ? -12.391 -9.039 -3.953 1 93.12 24 ARG B C 1
ATOM 1041 O O . ARG B 1 24 ? -11.672 -8.07 -3.721 1 93.12 24 ARG B O 1
ATOM 1048 N N . LEU B 1 25 ? -13.562 -9.008 -4.523 1 95.88 25 LEU B N 1
ATOM 1049 C CA . LEU B 1 25 ? -13.977 -7.777 -5.199 1 95.88 25 LEU B CA 1
ATOM 1050 C C . LEU B 1 25 ? -14.711 -6.852 -4.238 1 95.88 25 LEU B C 1
ATOM 1052 O O . LEU B 1 25 ? -15.078 -5.73 -4.605 1 95.88 25 LEU B O 1
ATOM 1056 N N . THR B 1 26 ? -14.836 -7.363 -3 1 93.38 26 THR B N 1
ATOM 1057 C CA . THR B 1 26 ? -15.516 -6.574 -1.982 1 93.38 26 THR B CA 1
ATOM 1058 C C . THR B 1 26 ? -14.656 -6.453 -0.727 1 93.38 26 THR B C 1
ATOM 1060 O O . THR B 1 26 ? -13.648 -7.141 -0.59 1 93.38 26 THR B O 1
ATOM 1063 N N . GLY B 1 27 ? -14.906 -5.555 0.059 1 93.94 27 GLY B N 1
ATOM 1064 C CA . GLY B 1 27 ? -14.172 -5.418 1.305 1 93.94 27 GLY B CA 1
ATOM 1065 C C . GLY B 1 27 ? -13.07 -4.371 1.235 1 93.94 27 GLY B C 1
ATOM 1066 O O . GLY B 1 27 ? -12.82 -3.799 0.174 1 93.94 27 GLY B O 1
ATOM 1067 N N . ARG B 1 28 ? -12.328 -4.355 2.336 1 96.12 28 ARG B N 1
ATOM 1068 C CA . ARG B 1 28 ? -11.352 -3.275 2.445 1 96.12 28 ARG B CA 1
ATOM 1069 C C . ARG B 1 28 ? -10 -3.703 1.898 1 96.12 28 ARG B C 1
ATOM 1071 O O . ARG B 1 28 ? -9.32 -2.928 1.217 1 96.12 28 ARG B O 1
ATOM 1078 N N . HIS B 1 29 ? -9.531 -4.906 2.193 1 97.62 29 HIS B N 1
ATOM 1079 C CA . HIS B 1 29 ? -8.273 -5.48 1.721 1 97.62 29 HIS B CA 1
ATOM 1080 C C . HIS B 1 29 ? -7.098 -4.555 2.006 1 97.62 29 HIS B C 1
ATOM 1082 O O . HIS B 1 29 ? -6.332 -4.223 1.1 1 97.62 29 HIS B O 1
ATOM 1088 N N . LEU B 1 30 ? -6.871 -4.223 3.242 1 98.12 30 LEU B N 1
ATOM 1089 C CA . LEU B 1 30 ? -5.785 -3.328 3.621 1 98.12 30 LEU B CA 1
ATOM 1090 C C . LEU B 1 30 ? -4.441 -4.055 3.574 1 98.12 30 LEU B C 1
ATOM 1092 O O . LEU B 1 30 ? -4.336 -5.199 4.02 1 98.12 30 LEU B O 1
ATOM 1096 N N . ALA B 1 31 ? -3.467 -3.398 3.057 1 98.56 31 ALA B N 1
ATOM 1097 C CA . ALA B 1 31 ? -2.168 -4.012 2.793 1 98.56 31 ALA B CA 1
ATOM 1098 C C . ALA B 1 31 ? -1.357 -4.152 4.078 1 98.56 31 ALA B C 1
ATOM 1100 O O . ALA B 1 31 ? -1.518 -3.363 5.012 1 98.56 31 ALA B O 1
ATOM 1101 N N . SER B 1 32 ? -0.567 -5.145 4.082 1 98.38 32 SER B N 1
ATOM 1102 C CA . SER B 1 32 ? 0.418 -5.359 5.137 1 98.38 32 SER B CA 1
ATOM 1103 C C . SER B 1 32 ? 1.743 -5.852 4.566 1 98.38 32 SER B C 1
ATOM 1105 O O . SER B 1 32 ? 1.817 -6.227 3.395 1 98.38 32 SER B O 1
ATOM 1107 N N . HIS B 1 33 ? 2.711 -5.773 5.363 1 98.25 33 HIS B N 1
ATOM 1108 C CA . HIS B 1 33 ? 3.963 -6.43 5.012 1 98.25 33 HIS B CA 1
ATOM 1109 C C . HIS B 1 33 ? 3.861 -7.941 5.188 1 98.25 33 HIS B C 1
ATOM 1111 O O . HIS B 1 33 ? 3.186 -8.422 6.102 1 98.25 33 HIS B O 1
ATOM 1117 N N . 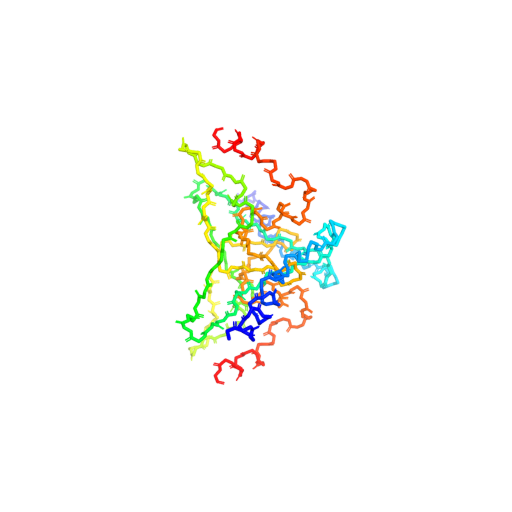ILE B 1 34 ? 4.562 -8.602 4.305 1 98.12 34 ILE B N 1
ATOM 1118 C CA . ILE B 1 34 ? 4.738 -10.039 4.516 1 98.12 34 ILE B CA 1
ATOM 1119 C C . ILE B 1 34 ? 5.582 -10.273 5.766 1 98.12 34 ILE B C 1
ATOM 1121 O O . ILE B 1 34 ? 6.629 -9.641 5.941 1 98.12 34 ILE B O 1
ATOM 1125 N N . GLU B 1 35 ? 5.098 -11.148 6.543 1 97.19 35 GLU B N 1
ATOM 1126 C CA . GLU B 1 35 ? 5.738 -11.391 7.832 1 97.19 35 GLU B CA 1
ATOM 1127 C C . GLU B 1 35 ? 7.125 -12 7.652 1 97.19 35 GLU B C 1
ATOM 1129 O O . GLU B 1 35 ? 7.332 -12.844 6.773 1 97.19 35 GLU B O 1
ATOM 1134 N N . ALA B 1 36 ? 7.996 -11.617 8.57 1 97.69 36 ALA B N 1
ATOM 1135 C CA . ALA B 1 36 ? 9.367 -12.109 8.555 1 97.69 36 ALA B CA 1
ATOM 1136 C C . ALA B 1 36 ? 9.414 -13.609 8.805 1 97.69 36 ALA B C 1
ATOM 1138 O O . ALA B 1 36 ? 8.562 -14.156 9.516 1 97.69 36 ALA B O 1
ATOM 1139 N N . THR B 1 37 ? 10.375 -14.305 8.188 1 96.94 37 THR B N 1
ATOM 1140 C CA . THR B 1 37 ? 10.641 -15.719 8.438 1 96.94 37 THR B CA 1
ATOM 1141 C C . THR B 1 37 ? 11.961 -15.891 9.188 1 96.94 37 THR B C 1
ATOM 1143 O O . THR B 1 37 ? 12.648 -14.914 9.477 1 96.94 37 THR B O 1
ATOM 1146 N N . GLU B 1 38 ? 12.242 -17.016 9.578 1 97.06 38 GLU B N 1
ATOM 1147 C CA . GLU B 1 38 ? 13.5 -17.297 10.266 1 97.06 38 GLU B CA 1
ATOM 1148 C C . GLU B 1 38 ? 14.703 -16.953 9.391 1 97.06 38 GLU B C 1
ATOM 1150 O O . GLU B 1 38 ? 15.719 -16.469 9.883 1 97.06 38 GLU B O 1
ATOM 1155 N N . LYS B 1 39 ? 14.562 -17.109 8.227 1 97 39 LYS B N 1
ATOM 1156 C CA . LYS B 1 39 ? 15.68 -16.969 7.297 1 97 39 LYS B CA 1
ATOM 1157 C C . LYS B 1 39 ? 15.758 -15.547 6.734 1 97 39 LYS B C 1
ATOM 1159 O O . LYS B 1 39 ? 16.828 -15.086 6.352 1 97 39 LYS B O 1
ATOM 1164 N N . LYS B 1 40 ? 14.586 -14.969 6.621 1 97.25 40 LYS B N 1
ATOM 1165 C CA . LYS B 1 40 ? 14.547 -13.68 5.934 1 97.25 40 LYS B CA 1
ATOM 1166 C C . LYS B 1 40 ? 13.719 -12.664 6.715 1 97.25 40 LYS B C 1
ATOM 1168 O O . LYS B 1 40 ? 12.539 -12.891 6.988 1 97.25 40 LYS B O 1
ATOM 1173 N N . LYS B 1 41 ? 14.273 -11.5 7.047 1 97.12 41 LYS B N 1
ATOM 1174 C CA . LYS B 1 41 ? 13.641 -10.453 7.84 1 97.12 41 LYS B CA 1
ATOM 1175 C C . LYS B 1 41 ? 12.562 -9.734 7.035 1 97.12 41 LYS B C 1
ATOM 1177 O O . LYS B 1 41 ? 11.516 -9.375 7.578 1 97.12 41 LYS B O 1
ATOM 1182 N N . MET B 1 42 ? 12.82 -9.445 5.77 1 97.88 42 MET B N 1
ATOM 1183 C CA . MET B 1 42 ? 11.875 -8.75 4.902 1 97.88 42 MET B CA 1
ATOM 1184 C C . MET B 1 42 ? 11.602 -9.555 3.637 1 97.88 42 MET B C 1
ATOM 1186 O O . MET B 1 42 ? 12.047 -9.188 2.549 1 97.88 42 MET B O 1
ATOM 1190 N N . PRO B 1 43 ? 10.852 -10.602 3.822 1 98.31 43 PRO B N 1
ATOM 1191 C CA . PRO B 1 43 ? 10.594 -11.477 2.672 1 98.31 43 PRO B CA 1
ATOM 1192 C C . PRO B 1 43 ? 9.703 -10.82 1.62 1 98.31 43 PRO B C 1
ATOM 1194 O O . PRO B 1 43 ? 9 -9.852 1.92 1 98.31 43 PRO B O 1
ATOM 1197 N N . ALA B 1 44 ? 9.805 -11.258 0.448 1 98.56 44 ALA B N 1
ATOM 1198 C CA . ALA B 1 44 ? 8.969 -10.852 -0.678 1 98.56 44 ALA B CA 1
ATOM 1199 C C . ALA B 1 44 ? 8.414 -12.062 -1.423 1 98.56 44 ALA B C 1
ATOM 1201 O O . ALA B 1 44 ? 8.953 -13.164 -1.309 1 98.56 44 ALA B O 1
ATOM 1202 N N . ARG B 1 45 ? 7.324 -11.898 -2.041 1 98.38 45 ARG B N 1
ATOM 1203 C CA . ARG B 1 45 ? 6.695 -12.914 -2.887 1 98.38 45 ARG B CA 1
ATOM 1204 C C . ARG B 1 45 ? 6.297 -12.328 -4.238 1 98.38 45 ARG B C 1
ATOM 1206 O O . ARG B 1 45 ? 6.195 -11.102 -4.383 1 98.38 45 ARG B O 1
ATOM 1213 N N . VAL B 1 46 ? 6.082 -13.211 -5.148 1 98.31 46 VAL B N 1
ATOM 1214 C CA . VAL B 1 46 ? 5.734 -12.797 -6.504 1 98.31 46 VAL B CA 1
ATOM 1215 C C . VAL B 1 46 ? 4.348 -12.148 -6.5 1 98.31 46 VAL B C 1
ATOM 1217 O O . VAL B 1 46 ? 3.414 -12.664 -5.887 1 98.31 46 VAL B O 1
ATOM 1220 N N . CYS B 1 47 ? 4.289 -10.977 -7.102 1 98.06 47 CYS B N 1
ATOM 1221 C CA . CYS B 1 47 ? 3.004 -10.32 -7.34 1 98.06 47 CYS B CA 1
ATOM 1222 C C . CYS B 1 47 ? 2.111 -11.188 -8.227 1 98.06 47 CYS B C 1
ATOM 1224 O O . CYS B 1 47 ? 2.482 -11.516 -9.352 1 98.06 47 CYS B O 1
ATOM 1226 N N . ILE B 1 48 ? 0.937 -11.445 -7.77 1 97.25 48 ILE B N 1
ATOM 1227 C CA . ILE B 1 48 ? 0.052 -12.375 -8.469 1 97.25 48 ILE B CA 1
ATOM 1228 C C . ILE B 1 48 ? -0.343 -11.789 -9.82 1 97.25 48 ILE B C 1
ATOM 1230 O O . ILE B 1 48 ? -0.526 -12.523 -10.797 1 97.25 48 ILE B O 1
ATOM 1234 N N . VAL B 1 49 ? -0.446 -10.523 -9.969 1 96.31 49 VAL B N 1
ATOM 1235 C CA . VAL B 1 49 ? -0.859 -9.914 -11.227 1 96.31 49 VAL B CA 1
ATOM 1236 C C . VAL B 1 49 ? 0.305 -9.922 -12.211 1 96.31 49 VAL B C 1
ATOM 1238 O O . VAL B 1 49 ? 0.141 -10.32 -13.367 1 96.31 49 VAL B O 1
ATOM 1241 N N . CYS B 1 50 ? 1.403 -9.523 -11.727 1 95.5 50 CYS B N 1
ATOM 1242 C CA . CYS B 1 50 ? 2.57 -9.508 -12.602 1 95.5 50 CYS B CA 1
ATOM 1243 C C . CYS B 1 50 ? 2.885 -10.906 -13.117 1 95.5 50 CYS B C 1
ATOM 1245 O O . CYS B 1 50 ? 3.377 -11.062 -14.242 1 95.5 50 CYS B O 1
ATOM 1247 N N . SER B 1 51 ? 2.646 -11.859 -12.273 1 95.31 51 SER B N 1
ATOM 1248 C CA . SER B 1 51 ? 2.961 -13.234 -12.641 1 95.31 51 SER B CA 1
ATOM 1249 C C . SER B 1 51 ? 2.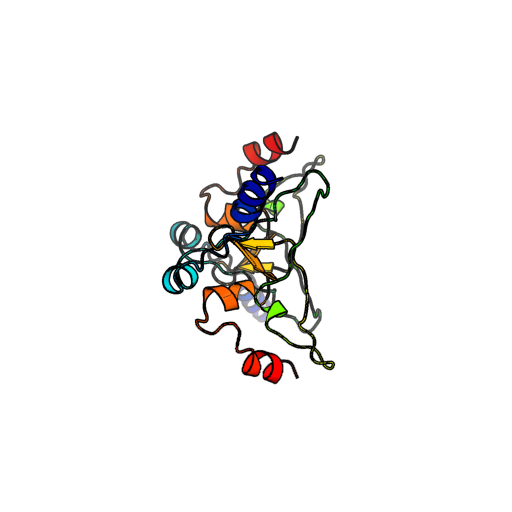1 -13.703 -13.805 1 95.31 51 SER B C 1
ATOM 1251 O O . SER B 1 51 ? 2.371 -14.75 -14.398 1 95.31 51 SER B O 1
ATOM 1253 N N . LYS B 1 52 ? 1.074 -12.969 -14.125 1 94.62 52 LYS B N 1
ATOM 1254 C CA . LYS B 1 52 ? 0.207 -13.336 -15.242 1 94.62 52 LYS B CA 1
ATOM 1255 C C . LYS B 1 52 ? 0.73 -12.75 -16.562 1 94.62 52 LYS B C 1
ATOM 1257 O O . LYS B 1 52 ? 0.198 -13.047 -17.625 1 94.62 52 LYS B O 1
ATOM 1262 N N . LYS B 1 53 ? 1.706 -11.938 -16.438 1 91.81 53 LYS B N 1
ATOM 1263 C CA . LYS B 1 53 ? 2.326 -11.328 -17.609 1 91.81 53 LYS B CA 1
ATOM 1264 C C . LYS B 1 53 ? 3.455 -12.203 -18.156 1 91.81 53 LYS B C 1
ATOM 1266 O O . LYS B 1 53 ? 4.039 -13 -17.422 1 91.81 53 LYS B O 1
ATOM 1271 N N . PHE B 1 54 ? 3.707 -12.047 -19.406 1 91.94 54 PHE B N 1
ATOM 1272 C CA . PHE B 1 54 ? 4.836 -12.703 -20.062 1 91.94 54 PHE B CA 1
ATOM 1273 C C . PHE B 1 54 ? 5.805 -11.672 -20.625 1 91.94 54 PHE B C 1
ATOM 1275 O O . PHE B 1 54 ? 5.383 -10.648 -21.172 1 91.94 54 PHE B O 1
ATOM 1282 N N . ASP B 1 55 ? 6.988 -11.984 -20.469 1 89.38 55 ASP B N 1
ATOM 1283 C CA . ASP B 1 55 ? 7.984 -11.078 -21.031 1 89.38 55 ASP B CA 1
ATOM 1284 C C . ASP B 1 55 ? 8.234 -11.375 -22.5 1 89.38 55 ASP B C 1
ATOM 1286 O O . ASP B 1 55 ? 7.5 -12.156 -23.109 1 89.38 55 ASP B O 1
ATOM 1290 N N . ASP B 1 56 ? 9.172 -10.641 -23.062 1 90.75 56 ASP B N 1
ATOM 1291 C CA . ASP B 1 56 ? 9.422 -10.711 -24.5 1 90.75 56 ASP B CA 1
ATOM 1292 C C . ASP B 1 56 ? 9.938 -12.094 -24.906 1 90.75 56 ASP B C 1
ATOM 1294 O O . ASP B 1 56 ? 9.906 -12.453 -26.078 1 90.75 56 ASP B O 1
ATOM 1298 N N . LYS B 1 57 ? 10.391 -12.922 -24.031 1 95.5 57 LYS B N 1
ATOM 1299 C CA . LYS B 1 57 ? 10.914 -14.25 -24.297 1 95.5 57 LYS B CA 1
ATOM 1300 C C . LYS B 1 57 ? 9.859 -15.32 -24.031 1 95.5 57 LYS B C 1
ATOM 1302 O O . LYS B 1 57 ? 10.141 -16.516 -24.141 1 95.5 57 LYS B O 1
ATOM 1307 N N . GLY B 1 58 ? 8.742 -14.852 -23.562 1 92.5 58 GLY B N 1
ATOM 1308 C CA . GLY B 1 58 ? 7.668 -15.797 -23.328 1 92.5 58 GLY B CA 1
ATOM 1309 C C . GLY B 1 58 ? 7.676 -16.375 -21.922 1 92.5 58 GLY B C 1
ATOM 1310 O O . GLY B 1 58 ? 7.047 -17.391 -21.656 1 92.5 58 GLY B O 1
ATOM 1311 N N . GLN B 1 59 ? 8.469 -15.734 -21.172 1 94.69 59 GLN B N 1
ATOM 1312 C CA . GLN B 1 59 ? 8.516 -16.188 -19.781 1 94.69 59 GLN B CA 1
ATOM 1313 C C . GLN B 1 59 ? 7.625 -15.336 -18.891 1 94.69 59 GLN B C 1
ATOM 1315 O O . GLN B 1 59 ? 7.473 -14.133 -19.125 1 94.69 59 GLN B O 1
ATOM 1320 N N . ARG B 1 60 ? 7.125 -15.914 -17.906 1 92.56 60 ARG B N 1
ATOM 1321 C CA . ARG B 1 60 ? 6.309 -15.18 -16.953 1 92.56 60 ARG B CA 1
ATOM 1322 C C . ARG B 1 60 ? 7.145 -14.172 -16.172 1 92.56 60 ARG B C 1
ATOM 1324 O O . ARG B 1 60 ? 8.281 -14.461 -15.789 1 92.56 60 ARG B O 1
ATOM 1331 N N . VAL B 1 61 ? 6.535 -13.016 -16.016 1 94.69 61 VAL B N 1
ATOM 1332 C CA . VAL B 1 61 ? 7.176 -11.984 -15.219 1 94.69 61 VAL B CA 1
ATOM 1333 C C . VAL B 1 61 ? 7.117 -12.359 -13.734 1 94.69 61 VAL B C 1
ATOM 1335 O O . VAL B 1 61 ? 6.074 -12.797 -13.242 1 94.69 61 VAL B O 1
ATOM 1338 N N . ARG B 1 62 ? 8.258 -12.242 -13.016 1 95.25 62 ARG B N 1
ATOM 1339 C CA . ARG B 1 62 ? 8.328 -12.594 -11.602 1 95.25 62 ARG B CA 1
ATOM 1340 C C . ARG B 1 62 ? 8.688 -11.375 -10.75 1 95.25 62 ARG B C 1
ATOM 1342 O O . ARG B 1 62 ? 9.609 -11.438 -9.938 1 95.25 62 ARG B O 1
ATOM 1349 N N . LYS B 1 63 ? 7.934 -10.383 -10.945 1 97.38 63 LYS B N 1
ATOM 1350 C CA . LYS B 1 63 ? 8.117 -9.219 -10.086 1 97.38 63 LYS B CA 1
ATOM 1351 C C . LYS B 1 63 ? 7.648 -9.516 -8.664 1 97.38 63 LYS B C 1
ATOM 1353 O O . LYS B 1 63 ? 6.547 -10.023 -8.461 1 97.38 63 LYS B O 1
ATOM 1358 N N . GLU B 1 64 ? 8.5 -9.164 -7.68 1 98.38 64 GLU B N 1
ATOM 1359 C CA . GLU B 1 64 ? 8.188 -9.477 -6.289 1 98.38 64 GLU B CA 1
ATOM 1360 C C 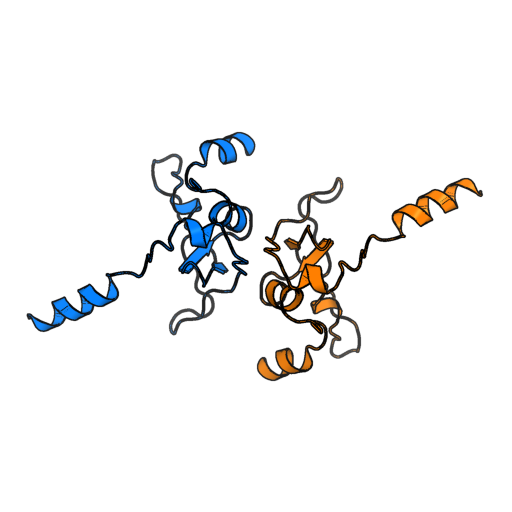. GLU B 1 64 ? 7.746 -8.227 -5.527 1 98.38 64 GLU B C 1
ATOM 1362 O O . GLU B 1 64 ? 8.094 -7.105 -5.914 1 98.38 64 GLU B O 1
ATOM 1367 N N . SER B 1 65 ? 7.023 -8.477 -4.543 1 98.5 65 SER B N 1
ATOM 1368 C CA . SER B 1 65 ? 6.551 -7.426 -3.65 1 98.5 65 SER B CA 1
ATOM 1369 C C . SER B 1 65 ? 6.691 -7.836 -2.188 1 98.5 65 SER B C 1
ATOM 1371 O O . SER B 1 65 ? 6.602 -9.023 -1.859 1 98.5 65 SER B O 1
ATOM 1373 N N . ARG B 1 66 ? 6.805 -6.848 -1.369 1 98.44 66 ARG B N 1
ATOM 1374 C CA . ARG B 1 66 ? 6.844 -7.078 0.071 1 98.44 66 ARG B CA 1
ATOM 1375 C C . ARG B 1 66 ? 5.457 -6.918 0.688 1 98.44 66 ARG B C 1
ATOM 1377 O O . ARG B 1 66 ? 5.258 -7.234 1.863 1 98.44 66 ARG B O 1
ATOM 1384 N N . PHE B 1 67 ? 4.543 -6.48 -0.087 1 98.75 67 PHE B N 1
ATOM 1385 C CA . PHE B 1 67 ? 3.197 -6.207 0.403 1 98.75 67 PHE B CA 1
ATOM 1386 C C . PHE B 1 67 ? 2.258 -7.363 0.082 1 98.75 67 PHE B C 1
ATOM 1388 O O . PHE B 1 67 ? 2.346 -7.961 -0.993 1 98.75 67 PHE B O 1
ATOM 1395 N N . GLU B 1 68 ? 1.379 -7.586 0.996 1 98.56 68 GLU B N 1
ATOM 1396 C CA . GLU B 1 68 ? 0.391 -8.633 0.764 1 98.56 68 GLU B CA 1
ATOM 1397 C C . GLU B 1 68 ? -0.997 -8.195 1.226 1 98.56 68 GLU B C 1
ATOM 1399 O O . GLU B 1 68 ? -1.126 -7.289 2.045 1 98.56 68 GLU B O 1
ATOM 1404 N N . CYS B 1 69 ? -1.976 -8.719 0.607 1 98.31 69 CYS B N 1
ATOM 1405 C CA . CYS B 1 69 ? -3.307 -8.789 1.197 1 98.31 69 CYS B CA 1
ATOM 1406 C C . CYS B 1 69 ? -3.49 -10.094 1.974 1 98.31 69 CYS B C 1
ATOM 1408 O O . CYS B 1 69 ? -3.594 -11.164 1.38 1 98.31 69 CYS B O 1
ATOM 1410 N N . LYS B 1 70 ? -3.568 -9.938 3.236 1 96.62 70 LYS B N 1
ATOM 1411 C CA . LYS B 1 70 ? -3.682 -11.125 4.078 1 96.62 70 LYS B CA 1
ATOM 1412 C C . LYS B 1 70 ? -5.012 -11.836 3.854 1 96.62 70 LYS B C 1
ATOM 1414 O O . LYS B 1 70 ? -5.078 -13.062 3.877 1 96.62 70 LYS B O 1
ATOM 1419 N N . GLN B 1 71 ? -6 -11.062 3.637 1 95.62 71 GLN B N 1
ATOM 1420 C CA . GLN B 1 71 ? -7.34 -11.617 3.449 1 95.62 71 GLN B CA 1
ATOM 1421 C C . GLN B 1 71 ? -7.387 -12.547 2.238 1 95.62 71 GLN B C 1
ATOM 1423 O O . GLN B 1 71 ? -8.078 -13.562 2.26 1 95.62 71 GLN B O 1
ATOM 1428 N N . CYS B 1 72 ? -6.629 -12.266 1.264 1 96.81 72 CYS B N 1
ATOM 1429 C CA . CYS B 1 72 ? -6.641 -13.055 0.034 1 96.81 72 CYS B CA 1
ATOM 1430 C C . CYS B 1 72 ? -5.418 -13.953 -0.048 1 96.81 72 CYS B C 1
ATOM 1432 O O . CYS B 1 72 ? -5.301 -14.773 -0.964 1 96.81 72 CYS B O 1
ATOM 1434 N N . ASN B 1 73 ? -4.508 -13.75 0.77 1 96.56 73 ASN B N 1
ATOM 1435 C CA . ASN B 1 73 ? -3.248 -14.484 0.806 1 96.56 73 ASN B CA 1
ATOM 1436 C C . ASN B 1 73 ? -2.504 -14.383 -0.521 1 96.56 73 ASN B C 1
ATOM 1438 O O . ASN B 1 73 ? -2.102 -15.398 -1.091 1 96.56 73 ASN B O 1
ATOM 1442 N N . VAL B 1 74 ? -2.312 -13.188 -0.945 1 97.94 74 VAL B N 1
ATOM 1443 C CA . VAL B 1 74 ? -1.557 -12.922 -2.166 1 97.94 74 VAL B CA 1
ATOM 1444 C C . VAL B 1 74 ? -0.621 -11.734 -1.952 1 97.94 74 VAL B C 1
ATOM 1446 O O . VAL B 1 74 ? -0.9 -10.859 -1.133 1 97.94 74 VAL B O 1
ATOM 1449 N N . ALA B 1 75 ? 0.505 -11.734 -2.684 1 98.62 75 ALA B N 1
ATOM 1450 C CA . ALA B 1 75 ? 1.365 -10.555 -2.775 1 98.62 75 ALA B CA 1
ATOM 1451 C C . ALA B 1 75 ? 1.012 -9.711 -3.996 1 98.62 75 ALA B C 1
ATOM 1453 O O . ALA B 1 75 ? 0.65 -10.25 -5.047 1 98.62 75 ALA B O 1
ATOM 1454 N N . LEU B 1 76 ? 1.13 -8.391 -3.801 1 98.44 76 LEU B N 1
ATOM 1455 C CA . LEU B 1 76 ? 0.737 -7.465 -4.855 1 98.44 76 LEU B CA 1
ATOM 1456 C C . LEU B 1 76 ? 1.633 -6.23 -4.852 1 98.44 76 LEU B C 1
ATOM 1458 O O . LEU B 1 76 ? 1.975 -5.707 -3.789 1 98.44 76 LEU B O 1
ATOM 1462 N N . CYS B 1 77 ? 1.985 -5.812 -6.008 1 98.12 77 CYS B N 1
ATOM 1463 C CA . CYS B 1 77 ? 2.436 -4.426 -6.086 1 98.12 77 CYS B CA 1
ATOM 1464 C C . CYS B 1 77 ? 1.348 -3.471 -5.609 1 98.12 77 CYS B C 1
ATOM 1466 O O . CYS B 1 77 ? 0.186 -3.602 -6 1 98.12 77 CYS B O 1
ATOM 1468 N N . ILE B 1 78 ? 1.771 -2.596 -4.785 1 98.69 78 ILE B N 1
ATOM 1469 C CA . ILE B 1 78 ? 0.786 -1.683 -4.219 1 98.69 78 ILE B CA 1
ATOM 1470 C C . ILE B 1 78 ? 0.083 -0.918 -5.34 1 98.69 78 ILE B C 1
ATOM 1472 O O . ILE B 1 78 ? -1.144 -0.795 -5.34 1 98.69 78 ILE B O 1
ATOM 1476 N N . VAL B 1 79 ? 0.839 -0.351 -6.262 1 97.56 79 VAL B N 1
ATOM 1477 C CA . VAL B 1 79 ? 0.295 0.341 -7.422 1 97.56 79 VAL B CA 1
ATOM 1478 C C . VAL B 1 79 ? 0.896 -0.242 -8.703 1 97.56 79 VAL B C 1
ATOM 1480 O O . VAL B 1 79 ? 2.111 -0.429 -8.789 1 97.56 79 VAL B O 1
ATOM 1483 N N . PRO B 1 80 ? 0.04 -0.541 -9.625 1 96.38 80 PRO B N 1
ATOM 1484 C CA . PRO B 1 80 ? -1.418 -0.401 -9.617 1 96.38 80 PRO B CA 1
ATOM 1485 C C . PRO B 1 80 ? -2.135 -1.712 -9.305 1 96.38 80 PRO B C 1
ATOM 1487 O O . PRO B 1 80 ? -3.363 -1.782 -9.383 1 96.38 80 PRO B O 1
ATOM 1490 N N . PHE B 1 81 ? -1.438 -2.633 -8.961 1 97.5 81 PHE B N 1
ATOM 1491 C CA . PHE B 1 81 ? -1.98 -3.982 -9.062 1 97.5 81 PHE B CA 1
ATOM 1492 C C . PHE B 1 81 ? -2.797 -4.336 -7.828 1 97.5 81 PHE B C 1
ATOM 1494 O O . PHE B 1 81 ? -3.676 -5.199 -7.887 1 97.5 81 PHE B O 1
ATOM 1501 N N . TYR B 1 82 ? -2.635 -3.664 -6.668 1 98.25 82 TYR B N 1
ATOM 1502 C CA . TYR B 1 82 ? -3.473 -3.877 -5.496 1 98.25 82 TYR B CA 1
ATOM 1503 C C . TYR B 1 82 ? -4.93 -3.555 -5.797 1 98.25 82 TYR B C 1
ATOM 1505 O O . TYR B 1 82 ? -5.828 -4.332 -5.461 1 98.25 82 TYR B O 1
ATOM 1513 N N . GLU B 1 83 ? -5.062 -2.504 -6.48 1 97.88 83 GLU B N 1
ATOM 1514 C CA . GLU B 1 83 ? -6.41 -2.094 -6.867 1 97.88 83 GLU B CA 1
ATOM 1515 C C . GLU B 1 83 ? -6.973 -3.006 -7.953 1 97.88 83 GLU B C 1
ATOM 1517 O O . GLU B 1 83 ? -8.109 -3.467 -7.855 1 97.88 83 GLU B O 1
ATOM 1522 N N . ARG B 1 84 ? -6.223 -3.27 -8.898 1 96.25 84 ARG B N 1
ATOM 1523 C CA . ARG B 1 84 ? -6.715 -4.078 -10.008 1 96.25 84 ARG B CA 1
ATOM 1524 C C . ARG B 1 84 ? -7.188 -5.445 -9.523 1 96.25 84 ARG B C 1
ATOM 1526 O O . ARG B 1 84 ? -8.273 -5.895 -9.891 1 96.25 84 ARG B O 1
ATOM 1533 N N . TYR B 1 85 ? -6.387 -6.051 -8.773 1 96.94 85 TYR B N 1
ATOM 1534 C CA . TYR B 1 85 ? -6.719 -7.379 -8.266 1 96.94 85 TYR B CA 1
ATOM 1535 C C . TYR B 1 85 ? -8.031 -7.352 -7.488 1 96.94 85 TYR B C 1
ATOM 1537 O O . TYR B 1 85 ? -8.836 -8.273 -7.594 1 96.94 85 TYR B O 1
ATOM 1545 N N . HIS B 1 86 ? -8.305 -6.34 -6.75 1 97.81 86 HIS B N 1
ATOM 1546 C CA . HIS B 1 86 ? -9.422 -6.305 -5.812 1 97.81 86 HIS B CA 1
ATOM 1547 C C . HIS B 1 86 ? -10.633 -5.613 -6.426 1 97.81 86 HIS B C 1
ATOM 1549 O O . HIS B 1 86 ? -11.672 -5.48 -5.777 1 97.81 86 HIS B O 1
ATOM 1555 N N . THR B 1 87 ? -10.531 -5.219 -7.672 1 96.56 87 THR B N 1
ATOM 1556 C CA . THR B 1 87 ? -11.68 -4.523 -8.227 1 96.56 87 THR B CA 1
ATOM 1557 C C . THR B 1 87 ? -12.07 -5.113 -9.586 1 96.56 87 THR B C 1
ATOM 1559 O O . THR B 1 87 ? -13.18 -4.883 -10.07 1 96.56 87 THR B O 1
ATOM 1562 N N . VAL B 1 88 ? -11.188 -5.781 -10.227 1 95.19 88 VAL B N 1
ATOM 1563 C CA . VAL B 1 88 ? -11.438 -6.277 -11.578 1 95.19 88 VAL B CA 1
ATOM 1564 C C . VAL B 1 88 ? -11.578 -7.797 -11.555 1 95.19 88 VAL B C 1
ATOM 1566 O O . VAL B 1 88 ? -10.711 -8.5 -11.031 1 95.19 88 VAL B O 1
ATOM 1569 N N . GLN B 1 89 ? -12.602 -8.359 -12.094 1 93.44 89 GLN B N 1
ATOM 1570 C CA . GLN B 1 89 ? -12.859 -9.797 -12.102 1 93.44 89 GLN B CA 1
ATOM 1571 C C . GLN B 1 89 ? -11.758 -10.547 -12.844 1 93.44 89 GLN B C 1
ATOM 1573 O O . GLN B 1 89 ? -11.172 -11.492 -12.305 1 93.44 89 GLN B O 1
ATOM 1578 N N . ASP B 1 90 ? -11.531 -10.117 -14.062 1 92.62 90 ASP B N 1
ATOM 1579 C CA . ASP B 1 90 ? -10.477 -10.719 -14.867 1 92.62 90 ASP B CA 1
ATOM 1580 C C . ASP B 1 90 ? -9.188 -9.906 -14.789 1 92.62 90 ASP B C 1
ATOM 1582 O O . ASP B 1 90 ? -8.703 -9.391 -15.797 1 92.62 90 ASP B O 1
ATOM 1586 N N . PHE B 1 91 ? -8.641 -9.93 -13.625 1 94.12 91 PHE B N 1
ATOM 1587 C CA . PHE B 1 91 ? -7.508 -9.055 -13.344 1 94.12 91 PHE B CA 1
ATOM 1588 C C . PHE B 1 91 ? -6.301 -9.438 -14.188 1 94.12 91 PHE B C 1
ATOM 1590 O O . PHE B 1 91 ? -5.363 -8.656 -14.344 1 94.12 91 PHE B O 1
ATOM 1597 N N . TRP B 1 92 ? -6.184 -10.633 -14.766 1 91.06 92 TRP B N 1
ATOM 1598 C CA . TRP B 1 92 ? -5.051 -11.148 -15.523 1 91.06 92 TRP B CA 1
ATOM 1599 C C . TRP B 1 92 ? -5.039 -10.578 -16.938 1 91.06 92 TRP B C 1
ATOM 1601 O O . TRP B 1 92 ? -4.039 -10.688 -17.656 1 91.06 92 TRP B O 1
ATOM 1611 N N . ASP B 1 93 ? -6.203 -10.086 -17.359 1 88.25 93 ASP B N 1
ATOM 1612 C CA . ASP B 1 93 ? -6.281 -9.516 -18.703 1 88.25 93 ASP B CA 1
ATOM 1613 C C . ASP B 1 93 ? -5.652 -8.125 -18.75 1 88.25 93 ASP B C 1
ATOM 1615 O O . ASP B 1 93 ? -6.344 -7.121 -18.547 1 88.25 93 ASP B O 1
ATOM 1619 N N . LEU B 1 94 ? -4.414 -8.086 -18.969 1 80.31 94 LEU B N 1
ATOM 1620 C CA . LEU B 1 94 ? -3.666 -6.836 -18.891 1 80.31 94 LEU B CA 1
ATOM 1621 C C . LEU B 1 94 ? -3.551 -6.18 -20.25 1 80.31 94 LEU B C 1
ATOM 1623 O O . LEU B 1 94 ? -2.738 -5.27 -20.438 1 80.31 94 LEU B O 1
ATOM 1627 N N . LEU B 1 95 ? -4.191 -6.758 -21.141 1 70.44 95 LEU B N 1
ATOM 1628 C CA . LEU B 1 95 ? -4.145 -6.223 -22.5 1 70.44 95 LEU B CA 1
ATOM 1629 C C . LEU B 1 95 ? -4.375 -4.715 -22.5 1 70.44 95 LEU B C 1
ATOM 1631 O O . LEU B 1 95 ? -3.695 -3.975 -23.219 1 70.44 95 LEU B O 1
ATOM 1635 N N . PHE B 1 96 ? -5.301 -4.266 -21.75 1 59.19 96 PHE B N 1
ATOM 1636 C CA . PHE B 1 96 ? -5.609 -2.842 -21.781 1 59.19 96 PHE B CA 1
ATOM 1637 C C . PHE B 1 96 ? -4.605 -2.051 -20.953 1 59.19 96 PHE B C 1
ATOM 1639 O O . PHE B 1 96 ? -4.332 -0.886 -21.25 1 59.19 96 PHE B O 1
ATOM 1646 N N . TYR B 1 97 ? -4.023 -2.592 -19.922 1 61.72 97 TYR B N 1
ATOM 1647 C CA . TYR B 1 97 ? -3.07 -1.875 -19.078 1 61.72 97 TYR B CA 1
ATOM 1648 C C . TYR B 1 97 ? -1.781 -1.587 -19.844 1 61.72 97 TYR B C 1
ATOM 1650 O O . TYR B 1 97 ? -1.204 -0.505 -19.703 1 61.72 97 TYR B O 1
ATOM 1658 N N . TYR B 1 98 ? -1.319 -2.541 -20.547 1 61.03 98 TYR B N 1
ATOM 1659 C CA . TYR B 1 98 ? -0.086 -2.375 -21.297 1 61.03 98 TYR B CA 1
ATOM 1660 C C . TYR B 1 98 ? -0.315 -1.502 -22.531 1 61.03 98 TYR B C 1
ATOM 1662 O O . TYR B 1 98 ? 0.593 -0.798 -22.969 1 61.03 98 TYR B O 1
ATOM 1670 N N . SER B 1 99 ? -1.47 -1.672 -23.031 1 53.72 99 SER B N 1
ATOM 1671 C CA . SER B 1 99 ? -1.687 -0.819 -24.203 1 53.72 99 SER B CA 1
ATOM 1672 C C . SER B 1 99 ? -1.666 0.656 -23.812 1 53.72 99 SER B C 1
ATOM 1674 O O . SER B 1 99 ? -1.305 1.51 -24.625 1 53.72 99 SER B O 1
ATOM 1676 N N . SER B 1 100 ? -2.057 0.918 -22.641 1 46.31 100 SER B N 1
ATOM 1677 C CA . SER B 1 100 ? -2.096 2.326 -22.25 1 46.31 100 SER B CA 1
ATOM 1678 C C . SER B 1 100 ? -0.738 2.797 -21.734 1 46.31 100 SER B C 1
ATOM 1680 O O . SER B 1 100 ? -0.523 3.994 -21.547 1 46.31 100 SER B O 1
ATOM 1682 N N . GLN B 1 101 ? 0.054 1.937 -21.344 1 42.31 101 GLN B N 1
ATOM 1683 C CA . GLN B 1 101 ? 1.363 2.377 -20.875 1 42.31 101 GLN B CA 1
ATOM 1684 C C . GLN B 1 101 ? 2.326 2.584 -22.047 1 42.31 101 GLN B C 1
ATOM 1686 O O . GLN B 1 101 ? 3.387 3.189 -21.875 1 42.31 101 GLN B O 1
ATOM 1691 N N . TYR B 1 102 ? 2.127 1.998 -23.141 1 36.22 102 TYR B N 1
ATOM 1692 C CA . TYR B 1 102 ? 2.869 2.357 -24.344 1 36.22 102 TYR B CA 1
ATOM 1693 C C . TYR B 1 102 ? 2.107 3.391 -25.172 1 36.22 102 TYR B C 1
ATOM 1695 O O . TYR B 1 102 ? 0.877 3.346 -25.25 1 36.22 102 TYR B O 1
#

InterPro domains:
  IPR032718 PiggyBac transposable element-derived protein 4, C-terminal zinc-finger domain [PF13842] (30-86)

Organism: Araneus ventricosus (NCBI:txid182803)

Secondary structure (DSSP, 8-state):
--SHHHHHHHHHS-------HHHHTSS---EEEPPP-SS-SS--EEBTTGGG-B-TTSPBP--EESEEETTTTEE--TTTHHHHHHH-TTTT-THHHHHHH-/--HHHHHHHHHHS-------HHHHTSS---EEEPPP-SS-SS--EEBTTGGG-B-TTSPBP--EESEEETTTTEE--IIIIIHHHHH-TTTT--HHHHHHH-

Solvent-accessible surface area (backbone atoms only — not comparable to full-atom values): 11833 Å² total; per-residue (Å²): 130,74,73,66,58,59,62,54,52,61,64,60,61,57,70,74,54,72,58,56,69,69,59,48,54,43,73,44,74,64,60,36,67,44,70,56,51,96,87,34,74,77,38,64,39,55,10,60,56,46,45,58,37,63,45,100,85,69,41,63,34,76,50,65,18,46,31,21,29,72,91,62,67,43,25,26,39,62,68,68,44,44,47,38,56,35,66,36,90,66,49,61,67,46,68,65,60,54,55,69,73,96,128,74,71,65,57,60,60,53,51,61,66,60,60,59,70,73,55,73,59,57,69,68,60,48,55,44,73,45,74,64,60,37,68,44,71,59,52,94,88,34,75,77,38,65,39,55,10,60,57,45,45,59,36,61,44,98,85,69,42,63,33,75,49,64,19,46,32,20,29,71,92,62,66,42,26,27,40,64,68,68,44,45,47,39,59,34,64,37,90,66,49,62,67,45,66,66,60,55,55,67,71,96

Radius of gyration: 21.09 Å; Cα contacts (8 Å, |Δi|>4): 289; chains: 2; bounding box: 33×90×47 Å

pLDDT: mean 81.66, std 22.94, range [31.38, 98.75]

Sequence (204 aa):
MNLVQSLLQTYGEKKHLQHPVADRLTGRHLASHIEATEKKKMPARVCIVCSKKFDDKGQRVRKESRFECKQCNVALCIVPFYERYHTVQDFWDLLFYYSSQYMNLVQSLLQTYGEKKHLQHPVADRLTGRHLASHIEATEKKKMPARVCIVCSKKFDDKGQRVRKESRFECKQCNVALCIVPFYERYHTVQDFWDLLFYYSSQY